Protein AF-A0A943DWS5-F1 (afdb_monomer_lite)

Structure (mmCIF, N/CA/C/O backbone):
data_AF-A0A943DWS5-F1
#
_entry.id   AF-A0A943DWS5-F1
#
loop_
_atom_site.group_PDB
_atom_site.id
_atom_site.type_symbol
_atom_site.label_atom_id
_atom_site.label_alt_id
_atom_site.label_comp_id
_atom_site.labe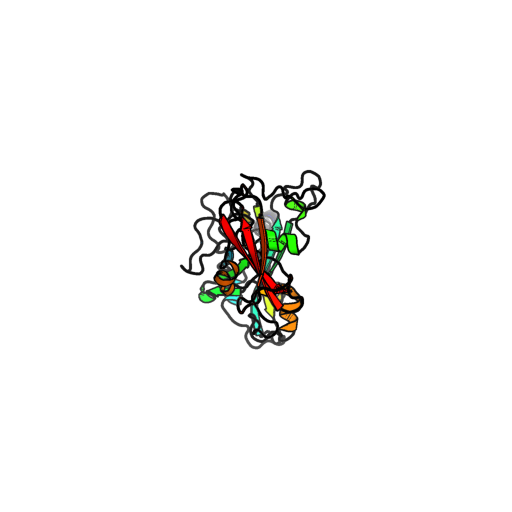l_asym_id
_atom_site.label_entity_id
_atom_site.label_seq_id
_atom_site.pdbx_PDB_ins_code
_atom_site.Cartn_x
_atom_site.Cartn_y
_atom_site.Cartn_z
_atom_site.occupancy
_atom_site.B_iso_or_equiv
_atom_site.auth_seq_id
_atom_site.auth_comp_id
_atom_site.auth_asym_id
_atom_site.auth_atom_id
_atom_site.pdbx_PDB_model_num
ATOM 1 N N . MET A 1 1 ? 24.509 49.276 -31.863 1.00 45.97 1 MET A N 1
ATOM 2 C CA . MET A 1 1 ? 23.364 48.345 -31.727 1.00 45.97 1 MET A CA 1
ATOM 3 C C . MET A 1 1 ? 23.841 46.919 -31.409 1.00 45.97 1 MET A C 1
ATOM 5 O O . MET A 1 1 ? 23.701 46.037 -32.240 1.00 45.97 1 MET A O 1
ATOM 9 N N . LYS A 1 2 ? 24.464 46.680 -30.241 1.00 41.94 2 LYS A N 1
ATOM 10 C CA . LYS A 1 2 ? 24.985 45.345 -29.845 1.00 41.94 2 LYS A CA 1
ATOM 11 C C . LYS A 1 2 ? 24.898 45.057 -28.331 1.00 41.94 2 LYS A C 1
ATOM 13 O O . LYS A 1 2 ? 25.646 44.237 -27.822 1.00 41.94 2 LYS A O 1
ATOM 18 N N . LYS A 1 3 ? 24.034 45.758 -27.585 1.00 42.94 3 LYS A N 1
ATOM 19 C CA . LYS A 1 3 ? 23.942 45.592 -26.116 1.00 42.94 3 LYS A CA 1
ATOM 20 C C . LYS A 1 3 ? 22.531 45.344 -25.570 1.00 42.94 3 LYS A C 1
ATOM 22 O O . LYS A 1 3 ? 22.405 45.038 -24.397 1.00 42.94 3 LYS A O 1
ATOM 27 N N . ILE A 1 4 ? 21.492 45.417 -26.407 1.00 50.41 4 ILE A N 1
ATOM 28 C CA . ILE A 1 4 ? 20.094 45.218 -25.973 1.00 50.41 4 ILE A CA 1
ATOM 29 C C . ILE A 1 4 ? 19.614 43.778 -26.254 1.00 50.41 4 ILE A C 1
ATOM 31 O O . ILE A 1 4 ? 18.741 43.271 -25.563 1.00 50.41 4 ILE A O 1
ATOM 35 N N . THR A 1 5 ? 20.245 43.059 -27.189 1.00 48.62 5 THR A N 1
ATOM 36 C CA . THR A 1 5 ? 19.834 41.695 -27.571 1.00 48.62 5 THR A CA 1
ATOM 37 C C . THR A 1 5 ? 20.252 40.609 -26.567 1.00 48.62 5 THR A C 1
ATOM 39 O O . THR A 1 5 ? 19.637 39.552 -26.536 1.00 48.62 5 THR A O 1
ATOM 42 N N . LEU A 1 6 ? 21.264 40.850 -25.721 1.00 40.53 6 LEU A N 1
ATOM 43 C CA . LEU A 1 6 ? 21.764 39.828 -24.784 1.00 40.53 6 LEU A CA 1
ATOM 44 C C . LEU A 1 6 ? 20.945 39.704 -23.489 1.00 40.53 6 LEU A C 1
ATOM 46 O O . LEU A 1 6 ? 20.975 38.653 -22.862 1.00 40.53 6 LEU A O 1
ATOM 50 N N . ILE A 1 7 ? 20.189 40.736 -23.101 1.00 45.56 7 ILE A N 1
ATOM 51 C CA . ILE A 1 7 ? 19.377 40.692 -21.872 1.00 45.56 7 ILE A CA 1
ATOM 52 C C . ILE A 1 7 ? 18.033 39.986 -22.129 1.00 45.56 7 ILE A C 1
ATOM 54 O O . ILE A 1 7 ? 17.517 39.308 -21.248 1.00 45.56 7 ILE A O 1
ATOM 58 N N . ALA A 1 8 ? 17.518 40.027 -23.363 1.00 42.09 8 ALA A N 1
ATOM 59 C CA . ALA A 1 8 ? 16.309 39.290 -23.740 1.00 42.09 8 ALA A CA 1
ATOM 60 C C . ALA A 1 8 ? 16.524 37.762 -23.818 1.00 42.09 8 ALA A C 1
ATOM 62 O O . ALA A 1 8 ? 15.598 37.004 -23.553 1.00 42.09 8 ALA A O 1
ATOM 63 N N . ALA A 1 9 ? 17.745 37.297 -24.111 1.00 42.06 9 ALA A N 1
ATOM 64 C CA . ALA A 1 9 ? 18.070 35.867 -24.146 1.00 42.06 9 ALA A CA 1
ATOM 65 C C . ALA A 1 9 ? 18.317 35.258 -22.750 1.00 42.06 9 ALA A C 1
ATOM 67 O O . ALA A 1 9 ? 18.176 34.053 -22.580 1.00 42.06 9 ALA A O 1
ATOM 68 N N . ALA A 1 10 ? 18.642 36.078 -21.742 1.00 42.09 10 ALA A N 1
ATOM 69 C CA . ALA A 1 10 ? 18.834 35.612 -20.366 1.00 42.09 10 ALA A CA 1
ATOM 70 C C . ALA A 1 10 ? 17.514 35.488 -19.582 1.00 42.09 10 ALA A C 1
ATOM 72 O O . ALA A 1 10 ? 17.435 34.692 -18.654 1.00 42.09 10 ALA A O 1
ATOM 73 N N . VAL A 1 11 ? 16.467 36.225 -19.977 1.00 40.53 11 VAL A N 1
ATOM 74 C CA . VAL A 1 11 ? 15.128 36.148 -19.354 1.00 40.53 11 VAL A CA 1
ATOM 75 C C . VAL A 1 11 ? 14.259 35.047 -19.982 1.00 40.53 11 VAL A C 1
ATOM 77 O O . VAL A 1 11 ? 13.356 34.536 -19.333 1.00 40.53 11 VAL A O 1
ATOM 80 N N . LEU A 1 12 ? 14.567 34.616 -21.211 1.00 39.09 12 LEU A N 1
ATOM 81 C CA . LEU A 1 12 ? 13.966 33.429 -21.841 1.00 39.09 12 LEU A CA 1
ATOM 82 C C . LEU A 1 12 ? 14.671 32.112 -21.466 1.00 39.09 12 LEU A C 1
ATOM 84 O O . LEU A 1 12 ? 14.163 31.044 -21.783 1.00 39.09 12 LEU A O 1
ATOM 88 N N . ALA A 1 13 ? 15.822 32.178 -20.790 1.00 40.06 13 ALA A N 1
ATOM 89 C CA . ALA A 1 13 ? 16.546 31.005 -20.294 1.00 40.06 13 ALA A CA 1
ATOM 90 C C . ALA A 1 13 ? 16.253 30.688 -18.813 1.00 40.06 13 ALA A C 1
ATOM 92 O O . ALA A 1 13 ? 16.669 29.644 -18.321 1.00 40.06 13 ALA A O 1
ATOM 93 N N . SER A 1 14 ? 15.536 31.564 -18.098 1.00 39.44 14 SER A N 1
ATOM 94 C CA . SER A 1 14 ? 15.148 31.367 -16.693 1.00 39.44 14 SER A CA 1
ATOM 95 C C . SER A 1 14 ? 13.684 30.952 -16.503 1.00 39.44 14 SER A C 1
ATOM 97 O O . SER A 1 14 ? 13.230 30.804 -15.372 1.00 39.44 14 SER A O 1
ATOM 99 N N . THR A 1 15 ? 12.950 30.708 -17.589 1.00 42.25 15 THR A N 1
ATOM 100 C CA . THR A 1 15 ? 11.541 30.295 -17.569 1.00 42.25 15 THR A CA 1
ATOM 101 C C . THR A 1 15 ? 11.302 29.007 -18.350 1.00 42.25 15 THR A C 1
ATOM 103 O O . THR A 1 15 ? 10.408 28.966 -19.172 1.00 42.25 15 THR A O 1
ATOM 106 N N . THR A 1 16 ? 12.069 27.946 -18.078 1.00 38.59 16 THR A N 1
ATOM 107 C CA . THR A 1 16 ? 11.615 26.538 -18.182 1.00 38.59 16 THR A CA 1
ATOM 108 C C . THR A 1 16 ? 12.675 25.607 -17.583 1.00 38.59 16 THR A C 1
ATOM 110 O O . THR A 1 16 ? 13.322 24.829 -18.274 1.00 38.59 16 THR A O 1
ATOM 113 N N . MET A 1 17 ? 12.858 25.675 -16.270 1.00 34.53 17 MET A N 1
ATOM 114 C CA . MET A 1 17 ? 12.940 24.444 -15.486 1.00 34.53 17 MET A CA 1
ATOM 115 C C . MET A 1 17 ? 11.855 24.546 -14.422 1.00 34.53 17 MET A C 1
ATOM 117 O O . MET A 1 17 ? 12.118 24.541 -13.227 1.00 34.53 17 MET A O 1
ATOM 121 N N . ALA A 1 18 ? 10.602 24.654 -14.876 1.00 34.06 18 ALA A N 1
ATOM 122 C CA . ALA A 1 18 ? 9.611 23.837 -14.205 1.00 34.06 18 ALA A CA 1
ATOM 123 C C . ALA A 1 18 ? 10.147 22.419 -14.406 1.00 34.06 18 ALA A C 1
ATOM 125 O O . ALA A 1 18 ? 10.108 21.903 -15.524 1.00 34.06 18 ALA A O 1
ATOM 126 N N . SER A 1 19 ? 10.777 21.844 -13.380 1.00 35.16 19 SER A N 1
ATOM 127 C CA . SER A 1 19 ? 10.769 20.395 -13.246 1.00 35.16 19 SER A CA 1
ATOM 128 C C . SER A 1 19 ? 9.337 20.008 -13.578 1.00 35.16 19 SER A C 1
ATOM 130 O O . SER A 1 19 ? 8.412 20.533 -12.955 1.00 35.16 19 SER A O 1
ATOM 132 N N . ALA A 1 20 ? 9.130 19.239 -14.647 1.00 37.38 20 ALA A N 1
ATOM 133 C CA . ALA A 1 20 ? 7.829 18.642 -14.854 1.00 37.38 20 ALA A CA 1
ATOM 134 C C . ALA A 1 20 ? 7.542 17.927 -13.533 1.00 37.38 20 ALA A C 1
ATOM 136 O O . ALA A 1 20 ? 8.251 16.976 -13.202 1.00 37.38 20 ALA A O 1
ATOM 137 N N . GLN A 1 21 ? 6.621 18.463 -12.720 1.00 50.31 21 GLN A N 1
ATOM 138 C CA . GLN A 1 21 ? 6.044 17.691 -11.632 1.00 50.31 21 GLN A CA 1
ATOM 139 C C . GLN A 1 21 ? 5.646 16.389 -12.306 1.00 50.31 21 GLN A C 1
ATOM 141 O O . GLN A 1 21 ? 4.970 16.433 -13.342 1.00 50.31 21 GLN A O 1
ATOM 146 N N . GLY A 1 22 ? 6.211 15.274 -11.836 1.00 60.88 22 GLY A N 1
ATOM 147 C CA . GLY A 1 22 ? 5.966 13.981 -12.459 1.00 60.88 22 GLY A CA 1
ATOM 148 C C . GLY A 1 22 ? 4.463 13.813 -12.664 1.00 60.88 22 GLY A C 1
ATOM 149 O O . GLY A 1 22 ? 3.664 14.313 -11.879 1.00 60.88 22 GLY A O 1
ATOM 150 N N . THR A 1 23 ? 4.050 13.201 -13.763 1.00 84.62 23 THR A N 1
ATOM 151 C CA . THR A 1 23 ? 2.638 12.830 -13.891 1.00 84.62 23 THR A CA 1
ATOM 152 C C . THR A 1 23 ? 2.456 11.444 -13.293 1.00 84.62 23 THR A C 1
ATOM 154 O O . THR A 1 23 ? 3.426 10.695 -13.206 1.00 84.62 23 THR A O 1
ATOM 157 N N . ILE A 1 24 ? 1.248 11.126 -12.838 1.00 91.88 24 ILE A N 1
ATOM 158 C CA . ILE A 1 24 ? 0.861 9.785 -12.399 1.00 91.88 24 ILE A CA 1
ATOM 159 C C . ILE A 1 24 ? -0.452 9.446 -13.107 1.00 91.88 24 ILE A C 1
ATOM 161 O O . ILE A 1 24 ? -1.301 10.327 -13.275 1.00 91.88 24 ILE A O 1
ATOM 165 N N . GLY A 1 25 ? -0.602 8.205 -13.563 1.00 95.00 25 GLY A N 1
ATOM 166 C CA . GLY A 1 25 ? -1.763 7.767 -14.341 1.00 95.00 25 GLY A CA 1
ATOM 167 C C . GLY A 1 25 ? -3.011 7.498 -13.495 1.00 95.00 25 GLY A C 1
ATOM 168 O O . GLY A 1 25 ? -4.104 7.360 -14.045 1.00 95.00 25 GLY A O 1
ATOM 169 N N . ASN A 1 26 ? -2.872 7.452 -12.162 1.00 96.75 26 ASN A N 1
ATOM 170 C CA . ASN A 1 26 ? -3.993 7.246 -11.248 1.00 96.75 26 ASN A CA 1
ATOM 171 C C . ASN A 1 26 ? -5.131 8.248 -11.529 1.00 96.75 26 ASN A C 1
ATOM 173 O O . ASN A 1 26 ? -4.878 9.429 -11.802 1.00 96.75 26 ASN A O 1
ATOM 177 N N . PRO A 1 27 ? -6.402 7.829 -11.422 1.00 97.06 27 PRO A N 1
ATOM 178 C CA . PRO A 1 27 ? -7.514 8.746 -11.568 1.00 97.06 27 PRO A CA 1
ATOM 179 C C . PRO A 1 27 ? -7.562 9.708 -10.381 1.00 97.06 27 PRO A C 1
ATOM 181 O O . PRO A 1 27 ? -7.306 9.342 -9.232 1.00 97.06 27 PRO A O 1
ATOM 184 N N . LYS A 1 28 ? -7.915 10.957 -10.676 1.00 96.00 28 LYS A N 1
ATOM 185 C CA . LYS A 1 28 ? -8.155 11.973 -9.651 1.00 96.00 28 LYS A CA 1
ATOM 186 C C . LYS A 1 28 ? -9.418 11.635 -8.870 1.00 96.00 28 LYS A C 1
ATOM 188 O O . LYS A 1 28 ? -10.397 11.179 -9.461 1.00 96.00 28 LYS A O 1
ATOM 193 N N . ASP A 1 29 ? -9.404 11.918 -7.577 1.00 94.88 29 ASP A N 1
ATOM 194 C CA . ASP A 1 29 ? -10.596 11.828 -6.747 1.00 94.88 29 ASP A CA 1
ATOM 195 C C . ASP A 1 29 ? -11.561 12.970 -7.130 1.00 94.88 29 ASP A C 1
ATOM 197 O O . ASP A 1 29 ? -11.198 14.146 -7.021 1.00 94.88 29 ASP A O 1
ATOM 201 N N . PRO A 1 30 ? -12.785 12.673 -7.604 1.00 90.69 30 PRO A N 1
ATOM 202 C CA . PRO A 1 30 ? -13.753 13.709 -7.959 1.00 90.69 30 PRO A CA 1
ATOM 203 C C . PRO A 1 30 ? -14.249 14.516 -6.749 1.00 90.69 30 PRO A C 1
ATOM 205 O O . PRO A 1 30 ? -14.817 15.592 -6.936 1.00 90.69 30 PRO A O 1
ATOM 208 N N . ASN A 1 31 ? -14.051 14.011 -5.529 1.00 89.88 31 ASN A N 1
ATOM 209 C CA . ASN A 1 31 ? -14.514 14.622 -4.287 1.00 89.88 31 ASN A CA 1
ATOM 210 C C . ASN A 1 31 ? -13.400 15.344 -3.513 1.00 89.88 31 ASN A C 1
ATOM 212 O O . ASN A 1 31 ? -13.701 16.011 -2.523 1.00 89.88 31 ASN A O 1
ATOM 216 N N . ALA A 1 32 ? -12.139 15.243 -3.950 1.00 89.44 32 ALA A N 1
ATOM 217 C CA . ALA A 1 32 ? -10.998 15.842 -3.265 1.00 89.44 32 ALA A CA 1
ATOM 218 C C . ALA A 1 32 ? -9.996 16.454 -4.261 1.00 89.44 32 ALA A C 1
ATOM 220 O O . ALA A 1 32 ? -9.295 15.766 -5.006 1.00 89.44 32 ALA A O 1
ATOM 221 N N . GLU A 1 33 ? -9.928 17.789 -4.284 1.00 90.69 33 GLU A N 1
ATOM 222 C CA . GLU A 1 33 ? -9.071 18.527 -5.214 1.00 90.69 33 GLU A CA 1
ATOM 223 C C . GLU A 1 33 ? -7.590 18.170 -5.021 1.00 90.69 33 GLU A C 1
ATOM 225 O O . GLU A 1 33 ? -7.050 18.229 -3.919 1.00 90.69 33 GLU A O 1
ATOM 230 N N . GLY A 1 34 ? -6.920 17.810 -6.120 1.00 90.31 34 GLY A N 1
ATOM 231 C CA . GLY A 1 34 ? -5.498 17.457 -6.103 1.00 90.31 34 GLY A CA 1
ATOM 232 C C . GLY A 1 34 ? -5.186 16.097 -5.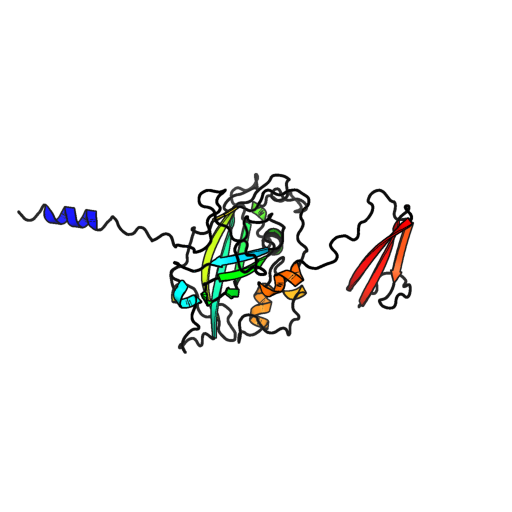471 1.00 90.31 34 GLY A C 1
ATOM 233 O O . GLY A 1 34 ? -4.009 15.775 -5.318 1.00 90.31 34 GLY A O 1
ATOM 234 N N . LYS A 1 35 ? -6.208 15.304 -5.129 1.00 95.56 35 LYS A N 1
ATOM 235 C CA . LYS A 1 35 ? -6.068 13.954 -4.581 1.00 95.56 35 LYS A CA 1
ATOM 236 C C . LYS A 1 35 ? -6.404 12.894 -5.630 1.00 95.56 35 LYS A C 1
ATOM 238 O O . LYS A 1 35 ? -7.030 13.182 -6.653 1.00 95.56 35 LYS A O 1
ATOM 243 N N . TYR A 1 36 ? -5.964 11.669 -5.380 1.00 97.44 36 TYR A N 1
ATOM 244 C CA . TYR A 1 36 ? -6.092 10.535 -6.290 1.00 97.44 36 TYR A CA 1
ATOM 245 C C . TYR A 1 36 ? -6.802 9.355 -5.632 1.00 97.44 36 TYR A C 1
ATOM 247 O O . TYR A 1 36 ? -6.756 9.172 -4.413 1.00 97.44 36 TYR A O 1
ATOM 255 N N . ILE A 1 37 ? -7.409 8.513 -6.465 1.00 98.38 37 ILE A N 1
ATOM 256 C CA . ILE A 1 37 ? -7.815 7.174 -6.055 1.00 98.38 37 ILE A CA 1
ATOM 257 C C . ILE A 1 37 ? -6.607 6.246 -6.181 1.00 98.38 37 ILE A C 1
ATOM 259 O O . ILE A 1 37 ? -5.961 6.164 -7.230 1.00 98.38 37 ILE A O 1
ATOM 263 N N . VAL A 1 38 ? -6.317 5.538 -5.095 1.00 97.81 38 VAL A N 1
ATOM 264 C CA . VAL A 1 38 ? -5.238 4.546 -5.007 1.00 97.81 38 VAL A CA 1
ATOM 265 C C . VAL A 1 38 ? -5.770 3.130 -4.803 1.00 97.81 38 VAL A C 1
ATOM 267 O O . VAL A 1 38 ? -5.018 2.170 -4.932 1.00 97.81 38 VAL A O 1
ATOM 270 N N . ALA A 1 39 ? -7.064 2.980 -4.517 1.00 98.19 39 ALA A N 1
ATOM 271 C CA . ALA A 1 39 ? -7.702 1.681 -4.379 1.00 98.19 39 ALA A CA 1
ATOM 272 C C . ALA A 1 39 ? -8.077 1.076 -5.740 1.00 98.19 39 ALA A C 1
ATOM 274 O O . ALA A 1 39 ? -8.760 1.705 -6.555 1.00 98.19 39 ALA A O 1
ATOM 275 N N . TYR A 1 40 ? -7.658 -0.169 -5.962 1.00 98.38 40 TYR A N 1
ATOM 276 C CA . TYR A 1 40 ? -7.907 -0.917 -7.188 1.00 98.38 40 TYR A CA 1
ATOM 277 C C . TYR A 1 40 ? -8.788 -2.140 -6.940 1.00 98.38 40 TYR A C 1
ATOM 279 O O . TYR A 1 40 ? -8.531 -2.964 -6.063 1.00 98.38 40 TYR A O 1
ATOM 287 N N . ASP A 1 41 ? -9.813 -2.298 -7.764 1.00 96.50 41 ASP A N 1
ATOM 288 C CA . ASP A 1 41 ? -10.649 -3.485 -7.806 1.00 96.50 41 ASP A CA 1
ATOM 289 C C . ASP A 1 41 ? -10.034 -4.491 -8.781 1.00 96.50 41 ASP A C 1
ATOM 291 O O . ASP A 1 41 ? -10.299 -4.483 -9.989 1.00 96.50 41 ASP A O 1
ATOM 295 N N . ILE A 1 42 ? -9.199 -5.381 -8.240 1.00 93.75 42 ILE A N 1
ATOM 296 C CA . ILE A 1 42 ? -8.538 -6.433 -9.021 1.00 93.75 42 ILE A CA 1
ATOM 297 C C . ILE A 1 42 ? -9.530 -7.417 -9.657 1.00 93.75 42 ILE A C 1
ATOM 299 O O . ILE A 1 42 ? -9.209 -8.019 -10.678 1.00 93.75 42 ILE A O 1
ATOM 303 N N . LYS A 1 43 ? -10.744 -7.573 -9.103 1.00 91.38 43 LYS A N 1
ATOM 304 C CA . LYS A 1 43 ? -11.750 -8.515 -9.622 1.00 91.38 43 LYS A CA 1
ATOM 305 C C . LYS A 1 43 ? -12.417 -7.976 -10.878 1.00 91.38 43 LYS A C 1
ATOM 307 O O . LYS A 1 43 ? -12.683 -8.733 -11.807 1.00 91.38 43 LYS A O 1
ATOM 312 N N . ASN A 1 44 ? -12.673 -6.670 -10.907 1.00 93.88 44 ASN A N 1
ATOM 313 C CA . ASN A 1 44 ? -13.308 -5.995 -12.039 1.00 93.88 44 ASN A CA 1
ATOM 314 C C . ASN A 1 44 ? -12.318 -5.233 -12.937 1.00 93.88 44 ASN A C 1
ATOM 316 O O . ASN A 1 44 ? -12.741 -4.611 -13.910 1.00 93.88 44 ASN A O 1
ATOM 320 N N . ASN A 1 45 ? -11.018 -5.300 -12.636 1.00 94.44 45 ASN A N 1
ATOM 321 C CA . ASN A 1 45 ? -9.933 -4.656 -13.378 1.00 94.44 45 ASN A CA 1
ATOM 322 C C . ASN A 1 45 ? -10.163 -3.148 -13.597 1.00 94.44 45 ASN A C 1
ATOM 324 O O . ASN A 1 45 ? -10.079 -2.650 -14.726 1.00 94.44 45 ASN A O 1
ATOM 328 N N . LYS A 1 46 ? -10.506 -2.439 -12.518 1.00 96.31 46 LYS A N 1
ATOM 329 C CA . LYS A 1 46 ? -10.783 -0.998 -12.525 1.00 96.31 46 LYS A CA 1
ATOM 330 C C . LYS A 1 46 ? -10.373 -0.345 -11.208 1.00 96.31 46 LYS A C 1
ATOM 332 O O . LYS A 1 46 ? -10.293 -1.008 -10.182 1.00 96.31 46 LYS A O 1
ATOM 337 N N . TRP A 1 47 ? -10.195 0.969 -11.225 1.00 97.88 47 TRP A N 1
ATOM 338 C CA . TRP A 1 47 ? -10.101 1.761 -10.001 1.00 97.88 47 TRP A CA 1
ATOM 339 C C . TRP A 1 47 ? -11.427 1.744 -9.236 1.00 97.88 47 TRP A C 1
ATOM 341 O O . TRP A 1 47 ? -12.501 1.673 -9.845 1.00 97.88 47 TRP A O 1
ATOM 351 N N . CYS A 1 48 ? -11.349 1.798 -7.910 1.00 97.38 48 CYS A N 1
ATOM 352 C CA . CYS A 1 48 ? -12.517 1.977 -7.056 1.00 97.38 48 CYS A CA 1
ATOM 353 C C . CYS A 1 48 ? -13.118 3.381 -7.234 1.00 97.38 48 CYS A C 1
ATOM 355 O O . CYS A 1 48 ? -12.464 4.298 -7.724 1.00 97.38 48 CYS A O 1
ATOM 357 N N . ASP A 1 49 ? -14.364 3.565 -6.797 1.00 95.31 49 ASP A N 1
ATOM 358 C CA . ASP A 1 49 ? -15.016 4.881 -6.850 1.00 95.31 49 ASP A CA 1
ATOM 359 C C . ASP A 1 49 ? -14.532 5.819 -5.721 1.00 95.31 49 ASP A C 1
ATOM 361 O O . ASP A 1 49 ? -14.697 7.034 -5.812 1.00 95.31 49 ASP A O 1
ATOM 365 N N . ALA A 1 50 ? -13.944 5.254 -4.658 1.00 95.75 50 ALA A N 1
ATOM 366 C CA . ALA A 1 50 ? -13.380 5.958 -3.508 1.00 95.75 50 ALA A CA 1
ATOM 367 C C . ALA A 1 50 ? -12.278 5.117 -2.836 1.00 95.75 50 ALA A C 1
ATOM 369 O O . ALA A 1 5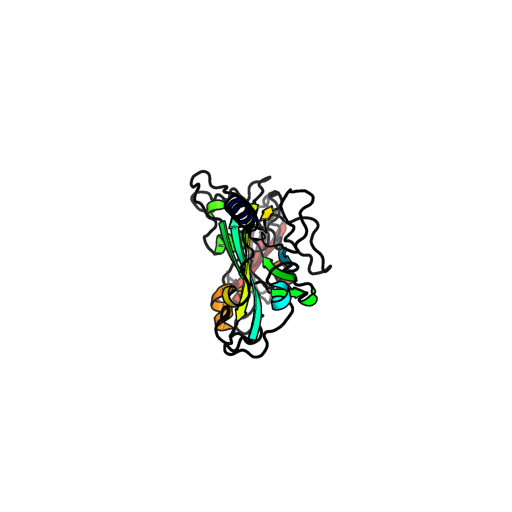0 ? -12.256 3.888 -2.971 1.00 95.75 50 ALA A O 1
ATOM 370 N N . ASN A 1 51 ? -11.392 5.774 -2.082 1.00 97.25 51 ASN A N 1
ATOM 371 C CA . ASN A 1 51 ? -10.446 5.094 -1.192 1.00 97.25 51 ASN A CA 1
ATOM 372 C C . ASN A 1 51 ? -11.168 4.578 0.069 1.00 97.25 51 ASN A C 1
ATOM 374 O O . ASN A 1 51 ? -12.163 5.178 0.481 1.00 97.25 51 ASN A O 1
ATOM 378 N N . PRO A 1 52 ? -10.703 3.476 0.679 1.00 95.94 52 PRO A N 1
ATOM 379 C CA . PRO A 1 52 ? -11.343 2.888 1.853 1.00 95.94 52 PRO A CA 1
ATOM 380 C C . PRO A 1 52 ? -10.931 3.603 3.151 1.00 95.94 52 PRO A C 1
ATOM 382 O O . PRO A 1 52 ? -10.183 4.582 3.120 1.00 95.94 52 PRO A O 1
ATOM 385 N N . GLU A 1 53 ? -11.429 3.134 4.294 1.00 96.19 53 GLU A N 1
ATOM 386 C CA . GLU A 1 53 ? -10.983 3.581 5.619 1.00 96.19 53 GLU A CA 1
ATOM 387 C C . GLU A 1 53 ? -9.548 3.098 5.912 1.00 96.19 53 GLU A C 1
ATOM 389 O O . GLU A 1 53 ? -9.051 2.149 5.305 1.00 96.19 53 GLU A O 1
ATOM 394 N N . ILE A 1 54 ? -8.854 3.784 6.826 1.00 95.50 54 ILE A N 1
ATOM 395 C CA . ILE A 1 54 ? -7.413 3.601 7.090 1.00 95.50 54 ILE A CA 1
ATOM 396 C C . ILE A 1 54 ? -7.021 2.169 7.491 1.00 95.50 54 ILE A C 1
ATOM 398 O O . ILE A 1 54 ? -5.899 1.732 7.222 1.00 95.50 54 ILE A O 1
ATOM 402 N N . ASP A 1 55 ? -7.939 1.452 8.128 1.00 93.50 55 ASP A N 1
ATOM 403 C CA . ASP A 1 55 ? -7.750 0.112 8.666 1.00 93.50 55 ASP A CA 1
ATOM 404 C C . ASP A 1 55 ? -8.507 -0.959 7.871 1.00 93.50 55 ASP A C 1
ATOM 406 O O . ASP A 1 55 ? -8.587 -2.106 8.308 1.00 93.50 55 ASP A O 1
ATOM 410 N N . GLU A 1 56 ? -9.044 -0.625 6.697 1.00 94.69 56 GLU A N 1
ATOM 411 C CA . GLU A 1 56 ? -9.556 -1.609 5.752 1.00 94.69 56 GLU A CA 1
ATOM 412 C C . GLU A 1 56 ? -8.411 -2.185 4.913 1.00 94.69 56 GLU A C 1
ATOM 414 O O . GLU A 1 56 ? -7.483 -1.490 4.494 1.00 94.69 56 GLU A O 1
ATOM 419 N N . THR A 1 57 ? -8.499 -3.480 4.618 1.00 95.44 57 THR A N 1
ATOM 420 C CA . THR A 1 57 ? -7.601 -4.128 3.660 1.00 95.44 57 THR A CA 1
ATOM 421 C C . THR A 1 57 ? -8.085 -3.860 2.238 1.00 95.44 57 THR A C 1
ATOM 423 O O . THR A 1 57 ? -9.241 -4.133 1.911 1.00 95.44 57 THR A O 1
ATOM 426 N N . PHE A 1 58 ? -7.199 -3.380 1.370 1.00 97.06 58 PHE A N 1
ATOM 427 C CA . PHE A 1 58 ? -7.491 -3.102 -0.038 1.00 97.06 58 PHE A CA 1
ATOM 428 C C . PHE A 1 58 ? -6.267 -3.346 -0.921 1.00 97.06 58 PHE A C 1
ATOM 430 O O . PHE A 1 58 ? -5.168 -3.572 -0.424 1.00 97.06 58 PHE A O 1
ATOM 437 N N . VAL A 1 59 ? -6.443 -3.297 -2.243 1.00 98.19 59 VAL A N 1
ATOM 438 C CA . VAL A 1 59 ? -5.306 -3.282 -3.169 1.00 98.19 59 VAL A CA 1
ATOM 439 C C . VAL A 1 59 ? -4.930 -1.837 -3.454 1.00 98.19 59 VAL A C 1
ATOM 441 O O . VAL A 1 59 ? -5.662 -1.129 -4.146 1.00 98.19 59 VAL A O 1
ATOM 444 N N . PHE A 1 60 ? -3.795 -1.405 -2.915 1.00 98.12 60 PHE A N 1
ATOM 445 C CA . PHE A 1 60 ? -3.162 -0.147 -3.288 1.00 98.12 60 PHE A CA 1
ATOM 446 C C . PHE A 1 60 ? -2.489 -0.322 -4.645 1.00 98.12 60 PHE A C 1
ATOM 448 O O . PHE A 1 60 ? -1.751 -1.289 -4.843 1.00 98.12 60 PHE A O 1
ATOM 455 N N . ALA A 1 61 ? -2.725 0.598 -5.574 1.00 97.75 61 ALA A N 1
ATOM 456 C CA . ALA A 1 61 ? -2.145 0.537 -6.904 1.00 97.75 61 ALA A CA 1
ATOM 457 C C . ALA A 1 61 ? -1.701 1.902 -7.424 1.00 97.75 61 ALA A C 1
ATOM 459 O O . ALA A 1 61 ? -2.235 2.956 -7.070 1.00 97.75 61 ALA A O 1
ATOM 460 N N . ILE A 1 62 ? -0.745 1.839 -8.342 1.00 96.81 62 ILE A N 1
ATOM 461 C CA . ILE A 1 62 ? -0.157 2.966 -9.042 1.00 96.81 62 ILE A CA 1
ATOM 462 C C . ILE A 1 62 ? -0.165 2.664 -10.535 1.00 96.81 62 ILE A C 1
ATOM 464 O O . ILE A 1 62 ? 0.282 1.595 -10.960 1.00 96.81 62 ILE A O 1
ATOM 468 N N . ASP A 1 63 ? -0.659 3.615 -11.321 1.00 96.19 63 ASP A N 1
ATOM 469 C CA . ASP A 1 63 ? -0.503 3.624 -12.772 1.00 96.19 63 ASP A CA 1
ATOM 470 C C . ASP A 1 63 ? 0.695 4.503 -13.143 1.00 96.19 63 ASP A C 1
ATOM 472 O O . ASP A 1 63 ? 0.684 5.727 -12.987 1.00 96.19 63 ASP A O 1
ATOM 476 N N . PHE A 1 64 ? 1.748 3.852 -13.634 1.00 94.19 64 PHE A N 1
ATOM 477 C CA . PHE A 1 64 ? 2.985 4.508 -14.047 1.00 94.19 64 PHE A CA 1
ATOM 478 C C . PHE A 1 64 ? 2.895 5.173 -15.433 1.00 94.19 64 PHE A C 1
ATOM 480 O O . PHE A 1 64 ? 3.893 5.721 -15.907 1.00 94.19 64 PHE A O 1
ATOM 487 N N . THR A 1 65 ? 1.741 5.156 -16.100 1.00 93.25 65 THR A N 1
ATOM 488 C CA . THR A 1 65 ? 1.519 5.838 -17.383 1.00 93.25 65 THR A CA 1
ATOM 489 C C . THR A 1 65 ? 1.777 7.342 -17.263 1.00 93.25 65 THR A C 1
ATOM 491 O O . THR A 1 65 ? 1.368 7.993 -16.302 1.00 93.25 65 THR A O 1
ATOM 494 N N . GLY A 1 66 ? 2.494 7.905 -18.236 1.00 89.75 66 GLY A N 1
ATOM 495 C CA . GLY A 1 66 ? 2.924 9.304 -18.263 1.00 89.75 66 GLY A CA 1
ATOM 496 C C . GLY A 1 66 ? 4.117 9.627 -17.354 1.00 89.75 66 GLY A C 1
ATOM 497 O O . GLY A 1 66 ? 4.668 10.732 -17.431 1.00 89.75 66 GLY A O 1
ATOM 498 N N . THR A 1 67 ? 4.550 8.695 -16.501 1.00 90.75 67 THR A N 1
ATOM 499 C CA . THR A 1 67 ? 5.764 8.864 -15.691 1.00 90.75 67 THR A CA 1
ATOM 500 C C . THR A 1 67 ? 7.018 8.661 -16.547 1.00 90.75 67 THR A C 1
ATOM 502 O O . THR A 1 67 ? 6.982 8.037 -17.607 1.00 90.75 67 THR A O 1
ATOM 505 N N . GLY A 1 68 ? 8.179 9.088 -16.039 1.00 89.31 68 GLY A N 1
ATOM 506 C CA . GLY A 1 68 ? 9.471 8.729 -16.639 1.00 89.31 68 GLY A CA 1
ATOM 507 C C . GLY A 1 68 ? 9.797 7.227 -16.591 1.00 89.31 68 GLY A C 1
ATOM 508 O O . GLY A 1 68 ? 10.789 6.811 -17.181 1.00 89.31 68 GLY A O 1
ATOM 509 N N . PHE A 1 69 ? 8.985 6.419 -15.901 1.00 90.31 69 PHE A N 1
ATOM 510 C CA . PHE A 1 69 ? 9.171 4.978 -15.751 1.00 90.31 69 PHE A CA 1
ATOM 511 C C . PHE A 1 69 ? 8.315 4.141 -16.711 1.00 90.31 69 PHE A C 1
ATOM 513 O O . PHE A 1 69 ? 8.562 2.943 -16.815 1.00 90.31 69 PHE A O 1
ATOM 520 N N . GLU A 1 70 ? 7.337 4.730 -17.411 1.00 91.81 70 GLU A N 1
ATOM 521 C CA . GLU A 1 70 ? 6.316 4.003 -18.187 1.00 91.81 70 GLU A CA 1
ATOM 522 C C . GLU A 1 70 ? 6.899 2.919 -19.111 1.00 91.81 70 GLU A C 1
ATOM 524 O O . GLU A 1 70 ? 6.444 1.774 -19.080 1.00 91.81 70 GLU A O 1
ATOM 529 N N . ASP A 1 71 ? 7.914 3.251 -19.907 1.00 89.56 71 ASP A N 1
ATOM 530 C CA . ASP A 1 71 ? 8.504 2.303 -20.859 1.00 89.56 71 ASP A CA 1
ATOM 531 C C . ASP A 1 71 ? 9.307 1.201 -20.150 1.00 89.56 71 ASP A C 1
ATOM 533 O O . ASP A 1 71 ? 9.259 0.023 -20.522 1.00 89.56 71 ASP A O 1
ATOM 537 N N . ALA A 1 72 ? 10.036 1.576 -19.095 1.00 87.44 72 ALA A N 1
ATOM 538 C CA . ALA A 1 72 ? 10.876 0.663 -18.326 1.00 87.44 72 ALA A CA 1
ATOM 539 C C . ALA A 1 72 ? 10.056 -0.322 -17.482 1.00 87.44 72 ALA A C 1
ATOM 541 O O . ALA A 1 72 ? 10.539 -1.409 -17.175 1.00 87.44 72 ALA A O 1
ATOM 542 N N . MET A 1 73 ? 8.832 0.052 -17.110 1.00 88.44 73 MET A N 1
ATOM 543 C CA . MET A 1 73 ? 7.907 -0.794 -16.360 1.00 88.44 73 MET A CA 1
ATOM 544 C C . MET A 1 73 ? 7.211 -1.803 -17.289 1.00 88.44 73 MET A C 1
ATOM 546 O O . MET A 1 73 ? 7.159 -2.996 -16.976 1.00 88.44 73 MET A O 1
ATOM 550 N N . LYS A 1 74 ? 6.810 -1.392 -18.499 1.00 88.75 74 LYS A N 1
ATOM 551 C CA . LYS A 1 74 ? 6.230 -2.287 -19.524 1.00 88.75 74 LYS A CA 1
ATOM 552 C C . LYS A 1 74 ? 7.169 -3.395 -20.002 1.00 88.75 74 LYS A C 1
ATOM 554 O O . LYS A 1 74 ? 6.709 -4.457 -20.414 1.00 88.75 74 LYS A O 1
ATOM 559 N N . THR A 1 75 ? 8.479 -3.171 -19.948 1.00 82.19 75 THR A N 1
ATOM 560 C CA . THR A 1 75 ? 9.481 -4.063 -20.548 1.00 82.19 75 THR A CA 1
ATOM 561 C C . THR A 1 75 ? 10.392 -4.705 -19.506 1.00 82.19 75 THR A C 1
ATOM 563 O O . THR A 1 75 ? 10.761 -4.097 -18.504 1.00 82.19 75 THR A O 1
ATOM 566 N N . LEU A 1 76 ? 10.776 -5.963 -19.731 1.00 79.69 76 LEU A N 1
ATOM 567 C CA . LEU A 1 76 ? 11.839 -6.580 -18.937 1.00 79.69 76 LEU A CA 1
ATOM 568 C C . LEU A 1 76 ? 13.204 -6.033 -19.391 1.00 79.69 76 LEU A C 1
ATOM 570 O O . LEU A 1 76 ? 13.358 -5.701 -20.568 1.00 79.69 76 LEU A O 1
ATOM 574 N N . PRO A 1 77 ? 14.197 -5.922 -18.489 1.00 80.50 77 PRO A N 1
ATOM 575 C CA . PRO A 1 77 ? 15.530 -5.494 -18.883 1.00 80.50 77 PRO A CA 1
ATOM 576 C C . PRO A 1 77 ? 16.106 -6.425 -19.954 1.00 80.50 77 PRO A C 1
ATOM 578 O O . PRO A 1 77 ? 16.156 -7.641 -19.773 1.00 80.50 77 PRO A O 1
ATOM 581 N N . GLU A 1 78 ? 16.607 -5.844 -21.043 1.00 76.25 78 GLU A N 1
ATOM 582 C CA . GLU A 1 78 ? 17.522 -6.546 -21.945 1.00 76.25 78 GLU A CA 1
ATOM 583 C C . GLU A 1 78 ? 18.761 -7.016 -21.164 1.00 76.25 78 GLU A C 1
ATOM 585 O O . GLU A 1 78 ? 19.125 -6.368 -20.170 1.00 76.25 78 GLU A O 1
ATOM 590 N N . PRO A 1 79 ? 19.450 -8.090 -21.602 1.00 72.31 79 PRO A N 1
ATOM 591 C CA . PRO A 1 79 ? 20.668 -8.560 -20.957 1.00 72.31 79 PRO A CA 1
ATOM 592 C C . PRO A 1 79 ? 21.633 -7.403 -20.684 1.00 72.31 79 PRO A C 1
ATOM 594 O O . PRO A 1 79 ? 22.197 -6.794 -21.596 1.00 72.31 79 PRO A O 1
ATOM 597 N N . ASN A 1 80 ? 21.809 -7.083 -19.405 1.00 72.19 80 ASN A N 1
ATOM 598 C CA . ASN A 1 80 ? 22.622 -5.963 -18.960 1.00 72.19 80 ASN A CA 1
ATOM 599 C C . ASN A 1 80 ? 23.768 -6.453 -18.072 1.00 72.19 80 ASN A C 1
ATOM 601 O O . ASN A 1 80 ? 23.745 -7.553 -17.526 1.00 72.19 80 ASN A O 1
ATOM 605 N N . ARG A 1 81 ? 24.804 -5.622 -17.915 1.00 72.12 81 ARG A N 1
ATOM 606 C CA . ARG A 1 81 ? 26.012 -5.995 -17.155 1.00 72.12 81 ARG A CA 1
ATOM 607 C C . ARG A 1 81 ? 25.760 -6.230 -15.661 1.00 72.12 81 ARG A C 1
ATOM 609 O O . ARG A 1 81 ? 26.631 -6.786 -15.002 1.00 72.12 81 ARG A O 1
ATOM 616 N N . LYS A 1 82 ? 24.621 -5.774 -15.132 1.00 80.81 82 LYS A N 1
ATOM 617 C CA . LYS A 1 82 ? 24.226 -5.940 -13.729 1.00 80.81 82 LYS A CA 1
ATOM 618 C C . LYS A 1 82 ? 23.445 -7.243 -13.494 1.00 80.81 82 LYS A C 1
ATOM 620 O O . LYS A 1 82 ? 23.147 -7.541 -12.347 1.00 80.81 82 LYS A O 1
ATOM 625 N N . ASN A 1 83 ? 23.150 -8.023 -14.542 1.00 88.44 83 ASN A N 1
ATOM 626 C CA . ASN A 1 83 ? 22.325 -9.234 -14.478 1.00 88.44 83 ASN A CA 1
ATOM 627 C C . ASN A 1 83 ? 20.949 -8.984 -13.830 1.00 88.44 83 ASN A C 1
ATOM 629 O O . ASN A 1 83 ? 20.490 -9.785 -13.017 1.00 88.44 83 ASN A O 1
ATOM 633 N N . ILE A 1 84 ? 20.306 -7.860 -14.165 1.00 92.38 84 ILE A N 1
ATOM 634 C CA . ILE A 1 84 ? 18.959 -7.558 -13.659 1.00 92.38 84 ILE A CA 1
ATOM 635 C C . ILE A 1 84 ? 17.959 -8.552 -14.253 1.00 92.38 84 ILE A C 1
ATOM 637 O O . ILE A 1 84 ? 17.900 -8.723 -15.469 1.00 92.38 84 ILE A O 1
ATOM 641 N N . LEU A 1 85 ? 17.181 -9.192 -13.383 1.00 91.50 85 LEU A N 1
ATOM 642 C CA . LEU A 1 85 ? 16.237 -10.258 -13.727 1.00 91.50 85 LEU A CA 1
ATOM 643 C C . LEU A 1 85 ? 14.840 -9.727 -14.064 1.00 91.50 85 LEU A C 1
ATOM 645 O O . LEU A 1 85 ? 14.100 -10.348 -14.823 1.00 91.50 85 LEU A O 1
ATOM 649 N N . GLY A 1 86 ? 14.481 -8.566 -13.521 1.00 91.56 86 GLY A N 1
ATOM 650 C CA . GLY A 1 86 ? 13.195 -7.928 -13.763 1.00 91.56 86 GLY A CA 1
ATOM 651 C C . GLY A 1 86 ? 13.125 -6.518 -13.190 1.00 91.56 86 GLY A C 1
ATOM 652 O O . GLY A 1 86 ? 14.070 -6.049 -12.555 1.00 91.56 86 GLY A O 1
ATOM 653 N N . ARG A 1 87 ? 11.999 -5.841 -13.451 1.00 91.81 87 ARG A N 1
ATOM 654 C CA . ARG A 1 87 ? 11.668 -4.508 -12.928 1.00 91.81 87 ARG A CA 1
ATOM 655 C C . ARG A 1 87 ? 10.247 -4.439 -12.391 1.00 91.81 87 ARG A C 1
ATOM 657 O O . ARG A 1 87 ? 9.334 -5.072 -12.944 1.00 91.81 87 ARG A O 1
ATOM 664 N N . SER A 1 88 ? 10.092 -3.656 -11.328 1.00 93.25 88 SER A N 1
ATOM 665 C CA . SER A 1 88 ? 8.813 -3.352 -10.692 1.00 93.25 88 SER A CA 1
ATOM 666 C C . SER A 1 88 ? 8.854 -1.999 -9.971 1.00 93.25 88 SER A C 1
ATOM 668 O O . SER A 1 88 ? 9.857 -1.285 -10.016 1.00 93.25 88 SER A O 1
ATOM 670 N N . GLY A 1 89 ? 7.743 -1.634 -9.333 1.00 93.44 89 GLY A N 1
ATOM 671 C CA . GLY A 1 89 ? 7.591 -0.379 -8.602 1.00 93.44 89 GLY A CA 1
ATOM 672 C C . GLY A 1 89 ? 7.942 -0.515 -7.123 1.00 93.44 89 GLY A C 1
ATOM 673 O O . GLY A 1 89 ? 7.751 -1.569 -6.525 1.00 93.44 89 GLY A O 1
ATOM 674 N N . ALA A 1 90 ? 8.421 0.558 -6.518 1.00 92.44 90 ALA A N 1
ATOM 675 C CA . ALA A 1 90 ? 8.535 0.725 -5.077 1.00 92.44 90 ALA A CA 1
ATOM 676 C C . ALA A 1 90 ? 7.935 2.076 -4.682 1.00 92.44 90 ALA A C 1
ATOM 678 O O . ALA A 1 90 ? 7.807 2.970 -5.522 1.00 92.44 90 ALA A O 1
ATOM 679 N N . PHE A 1 91 ? 7.575 2.205 -3.414 1.00 91.31 91 PHE A N 1
ATOM 680 C CA . PHE A 1 91 ? 6.956 3.403 -2.861 1.00 91.31 91 PHE A CA 1
ATOM 681 C C . PHE A 1 91 ? 7.620 3.783 -1.540 1.00 91.31 91 PHE A C 1
ATOM 683 O O . PHE A 1 91 ? 8.107 2.895 -0.836 1.00 91.31 91 PHE A O 1
ATOM 690 N N . ASP A 1 92 ? 7.549 5.069 -1.208 1.00 92.56 92 ASP A N 1
ATOM 691 C CA . ASP A 1 92 ? 7.798 5.631 0.118 1.00 92.56 92 ASP A CA 1
ATOM 692 C C . ASP A 1 92 ? 6.582 6.499 0.482 1.00 92.56 92 ASP A C 1
ATOM 694 O O . ASP A 1 92 ? 6.534 7.690 0.162 1.00 92.56 92 ASP A O 1
ATOM 698 N N . ILE A 1 93 ? 5.607 5.905 1.170 1.00 94.81 93 ILE A N 1
ATOM 699 C CA . ILE A 1 93 ? 4.398 6.577 1.645 1.00 94.81 93 ILE A CA 1
ATOM 700 C C . ILE A 1 93 ? 4.722 7.328 2.936 1.00 94.81 93 ILE A C 1
ATOM 702 O O . ILE A 1 93 ? 5.321 6.776 3.863 1.00 94.81 93 ILE A O 1
ATOM 706 N N . TYR A 1 94 ? 4.270 8.573 3.029 1.00 94.81 94 TYR A N 1
ATOM 707 C CA . TYR A 1 94 ? 4.400 9.420 4.210 1.00 94.81 94 TYR A CA 1
ATOM 708 C C . TYR A 1 94 ? 3.130 10.224 4.459 1.00 94.81 94 TYR A C 1
ATOM 710 O O . TYR A 1 94 ? 2.298 10.445 3.578 1.00 94.81 94 TYR A O 1
ATOM 718 N N . GLN A 1 95 ? 2.977 10.664 5.699 1.00 95.75 95 GLN A N 1
ATOM 719 C CA . GLN A 1 95 ? 1.854 11.476 6.113 1.00 95.75 95 GLN A CA 1
ATOM 720 C C . GLN A 1 95 ? 1.841 12.836 5.402 1.00 95.75 95 GLN A C 1
ATOM 722 O O . GLN A 1 95 ? 2.859 13.521 5.330 1.00 95.75 95 GLN A O 1
ATOM 727 N N . ASP A 1 96 ? 0.668 13.249 4.923 1.00 95.00 96 ASP A N 1
ATOM 728 C CA . ASP A 1 96 ? 0.389 14.604 4.407 1.00 95.00 96 ASP A CA 1
ATOM 729 C C . ASP A 1 96 ? -0.390 15.429 5.457 1.00 95.00 96 ASP A C 1
ATOM 731 O O . ASP A 1 96 ? -0.744 16.584 5.232 1.00 95.00 96 ASP A O 1
ATOM 735 N N . MET A 1 97 ? -0.643 14.834 6.630 1.00 94.88 97 MET A N 1
ATOM 736 C CA . MET A 1 97 ? -1.200 15.474 7.820 1.00 94.88 97 MET A CA 1
ATOM 737 C C . MET A 1 97 ? -0.670 14.819 9.103 1.00 94.88 97 MET A C 1
ATOM 739 O O . MET A 1 97 ? -0.239 13.671 9.088 1.00 94.88 97 MET A O 1
ATOM 743 N N . ASN A 1 98 ? -0.722 15.537 10.226 1.00 97.12 98 ASN A N 1
ATOM 744 C CA . ASN A 1 98 ? -0.292 15.036 11.531 1.00 97.12 98 ASN A CA 1
ATOM 745 C C . ASN A 1 98 ? -1.442 15.157 12.545 1.00 97.12 98 ASN A C 1
ATOM 747 O O . ASN A 1 98 ? -1.967 16.251 12.753 1.00 97.12 98 ASN A O 1
ATOM 751 N N . LEU A 1 99 ? -1.843 14.032 13.145 1.00 97.25 99 LEU A N 1
ATOM 752 C CA . LEU A 1 99 ? -2.889 13.964 14.172 1.00 97.25 99 LEU A CA 1
ATOM 753 C C . LEU A 1 99 ? -2.337 13.906 15.600 1.00 97.25 99 LEU A C 1
ATOM 755 O O . LEU A 1 99 ? -3.122 13.826 16.545 1.00 97.25 99 LEU A O 1
ATOM 759 N N . ASN A 1 100 ? -1.017 13.935 15.772 1.00 96.25 100 ASN A N 1
ATOM 760 C CA . ASN A 1 100 ? -0.384 13.999 17.077 1.00 96.25 100 ASN A CA 1
ATOM 761 C C . ASN A 1 100 ? -0.304 15.457 17.555 1.00 96.25 100 ASN A C 1
ATOM 763 O O . ASN A 1 100 ? 0.465 16.238 16.993 1.00 96.25 100 ASN A O 1
ATOM 767 N N . PRO A 1 101 ? -1.084 15.851 18.575 1.00 91.12 101 PRO A N 1
ATOM 768 C CA . PRO A 1 101 ? -1.072 17.226 19.063 1.00 91.12 101 PRO A CA 1
ATOM 769 C C . PRO A 1 101 ? 0.183 17.554 19.881 1.00 91.12 101 PRO A C 1
ATOM 771 O O . PRO A 1 101 ? 0.489 18.730 20.067 1.00 91.12 101 PRO A O 1
ATOM 774 N N . ASP A 1 102 ? 0.883 16.533 20.379 1.00 92.75 102 ASP A N 1
ATOM 775 C CA . ASP A 1 102 ? 2.005 16.681 21.304 1.00 92.75 102 ASP A CA 1
ATOM 776 C C . ASP A 1 102 ? 3.365 16.671 20.583 1.00 92.75 102 ASP A C 1
ATOM 778 O O . ASP A 1 102 ? 4.380 17.038 21.178 1.00 92.75 102 ASP A O 1
ATOM 782 N N . ASP A 1 103 ? 3.393 16.283 19.304 1.00 92.88 103 ASP A N 1
ATOM 783 C CA . ASP A 1 103 ? 4.604 16.215 18.486 1.00 92.88 103 ASP A CA 1
ATOM 784 C C . ASP A 1 103 ? 4.330 16.602 17.022 1.00 92.88 103 ASP A C 1
ATOM 786 O O . ASP A 1 103 ? 3.875 15.794 16.211 1.00 92.88 103 ASP A O 1
ATOM 790 N N . GLU A 1 104 ? 4.663 17.843 16.655 1.00 91.50 104 GLU A N 1
ATOM 791 C CA . GLU A 1 104 ? 4.542 18.346 15.277 1.00 91.50 104 GLU A CA 1
ATOM 792 C C . GLU A 1 104 ? 5.468 17.619 14.285 1.00 91.50 104 GLU A C 1
ATOM 794 O O . GLU A 1 104 ? 5.183 17.606 13.085 1.00 91.50 104 GLU A O 1
ATOM 799 N N . ALA A 1 105 ? 6.550 16.996 14.767 1.00 94.12 105 ALA A N 1
ATOM 800 C CA . ALA A 1 105 ? 7.496 16.226 13.962 1.00 94.12 105 ALA A CA 1
ATOM 801 C C . ALA A 1 105 ? 7.133 14.734 13.874 1.00 94.12 105 ALA A C 1
ATOM 803 O O . ALA A 1 105 ? 7.887 13.960 13.274 1.00 94.12 105 ALA A O 1
ATOM 804 N N . ALA A 1 106 ? 5.992 14.332 14.444 1.00 95.62 106 ALA A N 1
ATOM 805 C CA . ALA A 1 106 ? 5.524 12.960 14.401 1.00 95.62 106 ALA A CA 1
ATOM 806 C C . ALA A 1 106 ? 5.423 12.447 12.958 1.00 95.62 106 ALA A C 1
ATOM 808 O O . ALA A 1 106 ? 5.056 13.170 12.025 1.00 95.62 106 ALA A O 1
ATOM 809 N N . VAL A 1 107 ? 5.737 11.162 12.784 1.00 95.00 107 VAL A N 1
ATOM 810 C CA . VAL A 1 107 ? 5.778 10.505 11.475 1.00 95.00 107 VAL A CA 1
ATOM 811 C C . VAL A 1 107 ? 4.738 9.398 11.363 1.00 95.00 107 VAL A C 1
ATOM 813 O O . VAL A 1 107 ? 4.493 8.682 12.330 1.00 95.00 107 VAL A O 1
ATOM 816 N N . ALA A 1 108 ? 4.133 9.272 10.181 1.00 96.75 108 ALA A N 1
ATOM 817 C CA . ALA A 1 108 ? 3.406 8.085 9.746 1.00 96.75 108 ALA A CA 1
ATOM 818 C C . ALA A 1 108 ? 3.915 7.689 8.359 1.00 96.75 108 ALA A C 1
ATOM 820 O O . ALA A 1 108 ? 3.541 8.316 7.370 1.00 96.75 108 ALA A O 1
ATOM 821 N N . LYS A 1 109 ? 4.822 6.705 8.286 1.00 95.56 109 LYS A N 1
ATOM 822 C CA . LYS A 1 109 ? 5.484 6.348 7.020 1.00 95.56 109 LYS A CA 1
ATOM 823 C C . LYS A 1 109 ? 5.743 4.857 6.838 1.00 95.56 109 LYS A C 1
ATOM 825 O O . LYS A 1 109 ? 6.129 4.152 7.774 1.00 95.56 109 LYS A O 1
ATOM 830 N N . ALA A 1 110 ? 5.626 4.409 5.595 1.00 94.69 110 ALA A N 1
ATOM 831 C CA . ALA A 1 110 ? 5.965 3.062 5.169 1.00 94.69 110 ALA A CA 1
ATOM 832 C C . ALA A 1 110 ? 6.613 3.071 3.782 1.00 94.69 110 ALA A C 1
ATOM 834 O O . ALA A 1 110 ? 6.309 3.923 2.959 1.00 94.69 110 ALA A O 1
ATOM 835 N N . ASP A 1 111 ? 7.469 2.097 3.514 1.00 91.50 111 ASP A N 1
ATOM 836 C CA . ASP A 1 111 ? 8.020 1.824 2.189 1.00 91.50 111 ASP A CA 1
ATOM 837 C C . ASP A 1 111 ? 7.781 0.357 1.843 1.00 91.50 111 ASP A C 1
ATOM 839 O O . ASP A 1 111 ? 7.562 -0.475 2.730 1.00 91.50 111 ASP A O 1
ATOM 843 N N . GLY A 1 112 ? 7.787 0.039 0.553 1.00 90.88 112 GLY A N 1
ATOM 844 C CA . GLY A 1 112 ? 7.524 -1.322 0.114 1.00 90.88 112 GLY A CA 1
ATOM 845 C C . GLY A 1 112 ? 7.697 -1.538 -1.378 1.00 90.88 112 GLY A C 1
ATOM 846 O O . GLY A 1 112 ? 8.191 -0.678 -2.114 1.00 90.88 112 GLY A O 1
ATOM 847 N N . ARG A 1 113 ? 7.341 -2.747 -1.822 1.00 93.25 113 ARG A N 1
ATOM 848 C CA . ARG A 1 113 ? 7.393 -3.149 -3.229 1.00 93.25 113 ARG A CA 1
ATOM 849 C C . ARG A 1 113 ? 5.982 -3.276 -3.784 1.00 93.25 113 ARG A C 1
ATOM 851 O O . ARG A 1 113 ? 5.065 -3.738 -3.116 1.00 93.25 113 ARG A O 1
ATOM 858 N N . LEU A 1 114 ? 5.834 -2.866 -5.031 1.00 95.38 114 LEU A N 1
ATOM 859 C CA . LEU A 1 114 ? 4.641 -3.053 -5.834 1.00 95.38 114 LEU A CA 1
ATOM 860 C C . LEU A 1 114 ? 4.897 -4.196 -6.810 1.00 95.38 114 LEU A C 1
ATOM 862 O O . LEU A 1 114 ? 6.021 -4.397 -7.276 1.00 95.38 114 LEU A O 1
ATOM 866 N N . PHE A 1 115 ? 3.846 -4.921 -7.152 1.00 94.94 115 PHE A N 1
ATOM 867 C CA . PHE A 1 115 ? 3.869 -6.070 -8.047 1.00 94.94 115 PHE A CA 1
ATOM 868 C C . PHE A 1 115 ? 2.958 -5.801 -9.244 1.00 94.94 115 PHE A C 1
ATOM 870 O O . PHE A 1 115 ? 1.958 -5.096 -9.096 1.00 94.94 115 PHE A O 1
ATOM 877 N N . PRO A 1 116 ? 3.282 -6.325 -10.436 1.00 93.50 116 PRO A N 1
ATOM 878 C CA . PRO A 1 116 ? 2.471 -6.092 -11.624 1.00 93.50 116 PRO A CA 1
ATOM 879 C C . PRO A 1 116 ? 1.047 -6.627 -11.423 1.00 93.50 116 PRO A C 1
ATOM 881 O O . PRO A 1 116 ? 0.861 -7.808 -11.141 1.00 93.50 116 PRO A O 1
ATOM 884 N N . ILE A 1 117 ? 0.054 -5.756 -11.604 1.00 95.56 117 ILE A N 1
ATOM 885 C CA . ILE A 1 117 ? -1.364 -6.124 -11.726 1.00 95.56 117 ILE A CA 1
ATOM 886 C C . ILE A 1 117 ? -1.704 -6.268 -13.211 1.00 95.56 117 ILE A C 1
ATOM 888 O O . ILE A 1 117 ? -2.250 -7.281 -13.637 1.00 95.56 117 ILE A O 1
ATOM 892 N N . ASP A 1 118 ? -1.335 -5.261 -14.007 1.00 93.19 118 ASP A N 1
ATOM 893 C CA . ASP A 1 118 ? -1.495 -5.235 -15.460 1.00 93.19 118 ASP A CA 1
ATOM 894 C C . ASP A 1 118 ? -0.308 -4.472 -16.065 1.00 93.19 118 ASP A C 1
ATOM 896 O O . ASP A 1 118 ? -0.285 -3.239 -16.106 1.00 93.19 118 ASP A O 1
ATOM 900 N N . ARG A 1 119 ? 0.721 -5.216 -16.493 1.00 90.81 119 ARG A N 1
ATOM 901 C CA . ARG A 1 119 ? 1.974 -4.640 -17.011 1.00 90.81 119 ARG A CA 1
ATOM 902 C C . ARG A 1 119 ? 1.753 -3.840 -18.295 1.00 90.81 119 ARG A C 1
ATOM 904 O O . ARG A 1 119 ? 2.373 -2.797 -18.470 1.00 90.81 119 ARG A O 1
ATOM 911 N N . GLU A 1 120 ? 0.839 -4.281 -19.155 1.00 90.31 120 GLU A N 1
ATOM 912 C CA . GLU A 1 120 ? 0.525 -3.588 -20.411 1.00 90.31 120 GLU A CA 1
ATOM 913 C C . GLU A 1 120 ? -0.108 -2.215 -20.154 1.00 90.31 120 GLU A C 1
ATOM 915 O O . GLU A 1 120 ? 0.116 -1.267 -20.909 1.00 90.31 120 GLU A O 1
ATOM 920 N N . LYS A 1 121 ? -0.854 -2.085 -19.052 1.00 92.06 121 LYS A N 1
ATOM 921 C CA . LYS A 1 121 ? -1.421 -0.812 -18.590 1.00 92.06 121 LYS A CA 1
ATOM 922 C C . LYS A 1 121 ? -0.547 -0.059 -17.589 1.00 92.06 121 LYS A C 1
ATOM 924 O O . LYS A 1 121 ? -0.996 0.959 -17.085 1.00 92.06 121 LYS A O 1
ATOM 929 N N . ASN A 1 122 ? 0.667 -0.528 -17.291 1.00 94.44 122 ASN A N 1
ATOM 930 C CA . ASN A 1 122 ? 1.539 0.066 -16.272 1.00 94.44 122 ASN A CA 1
ATOM 931 C C . ASN A 1 122 ? 0.952 0.110 -14.849 1.00 94.44 122 ASN A C 1
ATOM 933 O O . ASN A 1 122 ? 1.340 0.960 -14.047 1.00 94.44 122 ASN A O 1
ATOM 937 N N . ILE A 1 123 ? 0.060 -0.823 -14.507 1.00 96.56 123 ILE A N 1
ATOM 938 C CA . ILE A 1 123 ? -0.584 -0.868 -13.191 1.00 96.56 123 ILE A CA 1
ATOM 939 C C . ILE A 1 123 ? 0.150 -1.859 -12.291 1.00 96.56 123 ILE A C 1
ATOM 941 O O . ILE A 1 123 ? 0.225 -3.057 -12.583 1.00 96.56 123 ILE A O 1
ATOM 945 N N . TYR A 1 124 ? 0.658 -1.351 -11.172 1.00 97.19 124 TYR A N 1
ATOM 946 C CA . TYR A 1 124 ? 1.387 -2.110 -10.160 1.00 97.19 124 TYR A CA 1
ATOM 947 C C . TYR A 1 124 ? 0.801 -1.827 -8.789 1.00 97.19 124 TYR A C 1
ATOM 949 O O . TYR A 1 124 ? 0.398 -0.702 -8.516 1.00 97.19 124 TYR A O 1
ATOM 957 N N . GLY A 1 125 ? 0.777 -2.818 -7.908 1.00 97.00 125 GLY A N 1
ATOM 958 C CA . GLY A 1 125 ? 0.165 -2.648 -6.601 1.00 97.00 125 GLY A CA 1
ATOM 959 C C . GLY A 1 125 ? 0.596 -3.658 -5.556 1.00 97.00 125 GLY A C 1
ATOM 960 O O . GLY A 1 125 ? 1.425 -4.532 -5.802 1.00 97.00 125 GLY A O 1
ATOM 961 N N . MET A 1 126 ? -0.012 -3.535 -4.389 1.00 97.19 126 MET A N 1
ATOM 962 C CA . MET A 1 126 ? 0.114 -4.447 -3.260 1.00 97.19 126 MET A CA 1
ATOM 963 C C . MET A 1 126 ? -1.241 -4.571 -2.565 1.00 97.19 126 MET A C 1
ATOM 965 O O . MET A 1 126 ? -2.048 -3.642 -2.595 1.00 97.19 126 MET A O 1
ATOM 969 N N . THR A 1 127 ? -1.481 -5.701 -1.915 1.00 97.50 127 THR A N 1
ATOM 970 C CA . THR A 1 127 ? -2.546 -5.785 -0.914 1.00 97.50 127 THR A CA 1
ATOM 971 C C . THR A 1 127 ? -2.028 -5.132 0.355 1.00 97.50 127 THR A C 1
ATOM 973 O O . THR A 1 127 ? -0.953 -5.500 0.830 1.00 97.50 127 THR A O 1
ATOM 976 N N . VAL A 1 128 ? -2.772 -4.172 0.899 1.00 97.38 128 VAL A N 1
ATOM 977 C CA . VAL A 1 128 ? -2.343 -3.426 2.075 1.00 97.38 128 VAL A CA 1
ATOM 978 C C . VAL A 1 128 ? -3.470 -3.161 3.071 1.00 97.38 128 VAL A C 1
ATOM 980 O O . VAL A 1 128 ? -4.620 -2.961 2.687 1.00 97.38 128 VAL A O 1
ATOM 983 N N . ASN A 1 129 ? -3.117 -3.123 4.352 1.00 96.88 129 ASN A N 1
ATOM 984 C CA . ASN A 1 129 ? -3.818 -2.398 5.404 1.00 96.88 129 ASN A CA 1
ATOM 985 C C . ASN A 1 129 ? -2.848 -1.333 5.940 1.00 96.88 129 ASN A C 1
ATOM 987 O O . ASN A 1 129 ? -1.842 -1.670 6.566 1.00 96.88 129 ASN A O 1
ATOM 991 N N . LEU A 1 130 ? -3.102 -0.056 5.636 1.00 97.00 130 LEU A N 1
ATOM 992 C CA . LEU A 1 130 ? -2.136 1.019 5.901 1.00 97.00 130 LEU A CA 1
ATOM 993 C C . LEU A 1 130 ? -1.924 1.253 7.398 1.00 97.00 130 LEU A C 1
ATOM 995 O O . LEU A 1 130 ? -0.796 1.525 7.812 1.00 97.00 130 LEU A O 1
ATOM 999 N N . PHE A 1 131 ? -2.976 1.103 8.208 1.00 96.25 131 PHE A N 1
ATOM 1000 C CA . PHE A 1 131 ? -2.854 1.168 9.660 1.00 96.25 131 PHE A CA 1
ATOM 1001 C C . PHE A 1 131 ? -1.904 0.083 10.188 1.00 96.25 131 PHE A C 1
ATOM 1003 O O . PHE A 1 131 ? -0.936 0.397 10.880 1.00 96.25 131 PHE A O 1
ATOM 1010 N N . GLN A 1 132 ? -2.121 -1.180 9.808 1.00 95.25 132 GLN A N 1
ATOM 1011 C CA . GLN A 1 132 ? -1.284 -2.307 10.244 1.00 95.25 132 GLN A CA 1
ATOM 1012 C C . GLN A 1 132 ? 0.157 -2.210 9.729 1.00 95.25 132 GLN A C 1
ATOM 1014 O O . GLN A 1 132 ? 1.103 -2.487 10.469 1.00 95.25 132 GLN A O 1
ATOM 1019 N N . LEU A 1 133 ? 0.352 -1.789 8.477 1.00 96.12 133 LEU A N 1
ATOM 1020 C CA . LEU A 1 133 ? 1.690 -1.643 7.903 1.00 96.12 133 LEU A CA 1
ATOM 1021 C C . LEU A 1 133 ? 2.509 -0.603 8.655 1.00 96.12 133 LEU A C 1
ATOM 1023 O O . LEU A 1 133 ? 3.663 -0.840 8.993 1.00 96.12 133 LEU A O 1
ATOM 1027 N N . ILE A 1 134 ? 1.921 0.547 8.956 1.00 96.56 134 ILE A N 1
ATOM 1028 C CA . ILE A 1 134 ? 2.660 1.636 9.587 1.00 96.56 134 ILE A CA 1
ATOM 1029 C C . ILE A 1 134 ? 2.905 1.352 11.081 1.00 96.56 134 ILE A C 1
ATOM 1031 O O . ILE A 1 134 ? 4.014 1.586 11.572 1.00 96.56 134 ILE A O 1
ATOM 1035 N N . THR A 1 135 ? 1.922 0.776 11.782 1.00 93.75 135 THR A N 1
ATOM 1036 C CA . THR A 1 135 ? 2.039 0.401 13.207 1.00 93.75 135 THR A CA 1
ATOM 1037 C C . THR A 1 135 ? 3.004 -0.761 13.432 1.00 93.75 135 THR A C 1
ATOM 1039 O O . THR A 1 135 ? 3.854 -0.680 14.316 1.00 93.75 135 THR A O 1
ATOM 1042 N N . SER A 1 136 ? 2.980 -1.801 12.590 1.00 92.00 136 SER A N 1
ATOM 1043 C CA . SER A 1 136 ? 3.943 -2.914 12.686 1.00 92.00 136 SER A CA 1
ATOM 1044 C C . SER A 1 136 ? 5.394 -2.473 12.471 1.00 92.00 136 SER A C 1
ATOM 1046 O O . SER A 1 136 ? 6.318 -3.103 12.982 1.00 92.00 136 SER A O 1
ATOM 1048 N N . ARG A 1 137 ? 5.609 -1.351 11.769 1.00 88.69 137 ARG A N 1
ATOM 1049 C CA . ARG A 1 137 ? 6.930 -0.732 11.593 1.00 88.69 137 ARG A CA 1
ATOM 1050 C C . ARG A 1 137 ? 7.258 0.339 12.628 1.00 88.69 137 ARG A C 1
ATOM 1052 O O . ARG A 1 137 ? 8.278 1.017 12.479 1.00 88.69 137 ARG A O 1
ATOM 1059 N N . THR A 1 138 ? 6.425 0.511 13.655 1.00 91.62 138 THR A N 1
ATOM 1060 C CA . THR A 1 138 ? 6.611 1.487 14.746 1.00 91.62 138 THR A CA 1
ATOM 1061 C C . THR A 1 138 ? 6.864 2.915 14.248 1.00 91.62 138 THR A C 1
ATOM 1063 O O . THR A 1 138 ? 7.640 3.671 14.828 1.00 91.62 138 THR A O 1
ATOM 1066 N N . ASN A 1 139 ? 6.275 3.262 13.103 1.00 93.69 139 ASN A N 1
ATOM 1067 C CA . ASN A 1 139 ? 6.427 4.558 12.447 1.00 93.69 139 ASN A CA 1
ATOM 1068 C C . ASN A 1 139 ? 5.066 5.234 12.355 1.00 93.69 139 ASN A C 1
ATOM 1070 O O . ASN A 1 139 ? 4.714 5.699 11.289 1.00 93.69 139 ASN A O 1
ATOM 1074 N N . ASP A 1 140 ? 4.295 5.224 13.432 1.00 95.94 140 ASP A N 1
ATOM 1075 C CA . ASP A 1 140 ? 2.857 5.498 13.497 1.00 95.94 140 ASP A CA 1
ATOM 1076 C C . ASP A 1 140 ? 2.509 6.706 14.375 1.00 95.94 140 ASP A C 1
ATOM 1078 O O . ASP A 1 140 ? 1.338 7.016 14.586 1.00 95.94 140 ASP A O 1
ATOM 1082 N N . SER A 1 141 ? 3.506 7.438 14.870 1.00 96.69 141 SER A N 1
ATOM 1083 C CA . SER A 1 141 ? 3.294 8.559 15.787 1.00 96.69 141 SER A CA 1
ATOM 1084 C C . SER A 1 141 ? 2.355 9.631 15.226 1.00 96.69 141 SER A C 1
ATOM 1086 O O . SER A 1 141 ? 1.597 10.208 16.000 1.00 96.69 141 SER A O 1
ATOM 1088 N N . ALA A 1 142 ? 2.350 9.892 13.911 1.00 97.88 142 ALA A N 1
ATOM 1089 C CA . ALA A 1 142 ? 1.452 10.885 13.304 1.00 97.88 142 ALA A CA 1
ATOM 1090 C C . ALA A 1 142 ? -0.014 10.426 13.218 1.00 97.88 142 ALA A C 1
ATOM 1092 O O . ALA A 1 142 ? -0.889 11.254 12.965 1.00 97.88 142 ALA A O 1
ATOM 1093 N N . PHE A 1 143 ? -0.311 9.146 13.475 1.00 97.81 143 PHE A N 1
ATOM 1094 C CA . PHE A 1 143 ? -1.684 8.667 13.680 1.00 97.81 143 PHE A CA 1
ATOM 1095 C C . PHE A 1 143 ? -2.282 9.124 15.020 1.00 97.81 143 PHE A C 1
ATOM 1097 O O . PHE A 1 143 ? -3.475 8.920 15.258 1.00 97.81 143 PHE A O 1
ATOM 1104 N N . GLY A 1 144 ? -1.477 9.756 15.881 1.00 97.12 144 GLY A N 1
ATOM 1105 C CA . GLY A 1 144 ? -1.884 10.276 17.183 1.00 97.12 144 GLY A CA 1
ATOM 1106 C C . GLY A 1 144 ? -2.231 9.171 18.188 1.00 97.12 144 GLY A C 1
ATOM 1107 O O . GLY A 1 144 ? -3.381 9.136 18.637 1.00 97.12 144 GLY A O 1
ATOM 1108 N N . PRO A 1 145 ? -1.294 8.260 18.519 1.00 94.94 145 PRO A N 1
ATOM 1109 C CA . PRO A 1 145 ? -1.496 7.273 19.574 1.00 94.94 145 PRO A CA 1
ATOM 1110 C C . PRO A 1 145 ? -1.641 7.942 20.947 1.00 94.94 145 PRO A C 1
ATOM 1112 O O . PRO A 1 145 ? -1.080 9.010 21.203 1.00 94.94 145 PRO A O 1
ATOM 1115 N N . ASN A 1 146 ? -2.370 7.298 21.855 1.00 90.19 146 ASN A N 1
ATOM 1116 C CA . ASN A 1 146 ? -2.311 7.614 23.280 1.00 90.19 146 ASN A CA 1
ATOM 1117 C C . ASN A 1 146 ? -0.996 7.092 23.909 1.00 90.19 146 ASN A C 1
ATOM 1119 O O . ASN A 1 146 ? -0.173 6.456 23.255 1.00 90.19 146 ASN A O 1
ATOM 1123 N N . ALA A 1 147 ? -0.771 7.381 25.194 1.00 86.88 147 ALA A N 1
ATOM 1124 C CA . ALA A 1 147 ? 0.521 7.146 25.850 1.00 86.88 147 ALA A CA 1
ATOM 1125 C C . ALA A 1 147 ? 0.992 5.677 25.862 1.00 86.88 147 ALA A C 1
ATOM 1127 O O . ALA A 1 147 ? 2.190 5.427 25.991 1.00 86.88 147 ALA A O 1
ATOM 1128 N N . ASP A 1 148 ? 0.070 4.721 25.761 1.00 87.56 148 ASP A N 1
ATOM 1129 C CA . ASP A 1 148 ? 0.348 3.284 25.761 1.00 87.56 148 ASP A CA 1
ATOM 1130 C C . ASP A 1 148 ? 0.046 2.600 24.418 1.00 87.56 148 ASP A C 1
ATOM 1132 O O . ASP A 1 148 ? 0.120 1.375 24.346 1.00 87.56 148 ASP A O 1
ATOM 1136 N N . TYR A 1 149 ? -0.235 3.376 23.360 1.00 86.75 149 TYR A N 1
ATOM 1137 C CA . TYR A 1 149 ? -0.521 2.884 22.006 1.00 86.75 149 TYR A CA 1
ATOM 1138 C C . TYR A 1 149 ? -1.733 1.935 21.936 1.00 86.75 149 TYR A C 1
ATOM 1140 O O . TYR A 1 149 ? -1.844 1.116 21.026 1.00 86.75 149 TYR A O 1
ATOM 1148 N N . SER A 1 150 ? -2.658 2.038 22.895 1.00 83.19 150 SER A N 1
ATOM 1149 C CA . SER A 1 150 ? -3.903 1.262 22.897 1.00 83.19 150 SER A CA 1
ATOM 1150 C C . SER A 1 150 ? -5.010 1.898 22.053 1.00 83.19 150 SER A C 1
ATOM 1152 O O . SER A 1 150 ? -5.864 1.181 21.539 1.00 83.19 150 SER A O 1
ATOM 1154 N N . ASP A 1 151 ? -4.971 3.221 21.865 1.00 88.75 151 ASP A N 1
ATOM 1155 C CA . ASP A 1 151 ? -5.927 3.979 21.056 1.00 88.75 151 ASP A CA 1
ATOM 1156 C C . ASP A 1 151 ? -5.205 4.953 20.126 1.00 88.75 151 ASP A C 1
ATOM 1158 O O . ASP A 1 151 ? -4.188 5.545 20.489 1.00 88.75 151 ASP A O 1
ATOM 1162 N N . TYR A 1 152 ? -5.797 5.204 18.957 1.00 94.69 152 TYR A N 1
ATOM 1163 C CA . TYR A 1 152 ? -5.247 6.103 17.946 1.00 94.69 152 TYR A CA 1
ATOM 1164 C C . TYR A 1 152 ? -6.261 7.156 17.512 1.00 94.69 152 TYR A C 1
ATOM 1166 O O . TYR A 1 152 ? -7.428 6.855 17.259 1.00 94.69 152 TYR A O 1
ATOM 1174 N N . ALA A 1 153 ? -5.814 8.405 17.361 1.00 96.31 153 ALA A N 1
ATOM 1175 C CA . ALA A 1 153 ? -6.652 9.490 16.863 1.00 96.31 153 ALA A CA 1
ATOM 1176 C C . ALA A 1 153 ? -7.180 9.207 15.451 1.00 96.31 153 ALA A C 1
ATOM 1178 O O . ALA A 1 15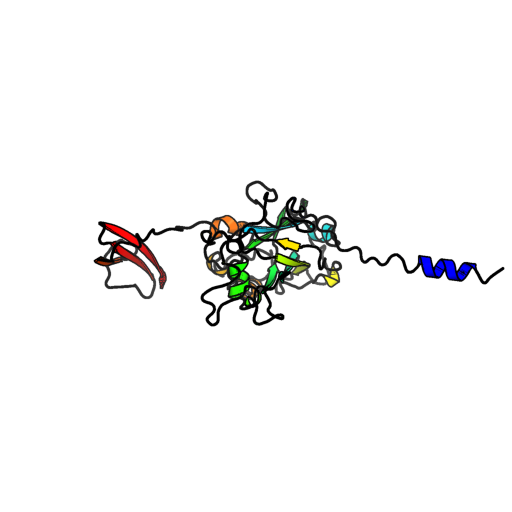3 ? -8.332 9.532 15.174 1.00 96.31 153 ALA A O 1
ATOM 1179 N N . VAL A 1 154 ? -6.381 8.551 14.602 1.00 96.06 154 VAL A N 1
ATOM 1180 C CA . VAL A 1 154 ? -6.775 8.149 13.241 1.00 96.06 154 VAL A CA 1
ATOM 1181 C C . VAL A 1 154 ? -7.976 7.191 13.203 1.00 96.06 154 VAL A C 1
ATOM 1183 O O . VAL A 1 154 ? -8.689 7.155 12.207 1.00 96.06 154 VAL A O 1
ATOM 1186 N N . LEU A 1 155 ? -8.243 6.474 14.303 1.00 94.75 155 LEU A N 1
ATOM 1187 C CA . LEU A 1 155 ? -9.379 5.559 14.470 1.00 94.75 155 LEU A CA 1
ATOM 1188 C C . LEU A 1 155 ? -10.545 6.201 15.247 1.00 94.75 155 LEU A C 1
ATOM 1190 O O . LEU A 1 155 ? -11.389 5.516 15.826 1.00 94.75 155 LEU A O 1
ATOM 1194 N N . LYS A 1 156 ? -10.630 7.536 15.291 1.00 94.00 156 LYS A N 1
ATOM 1195 C CA . LYS A 1 156 ? -11.802 8.234 15.842 1.00 94.00 156 LYS A CA 1
ATOM 1196 C C . LYS A 1 156 ? -12.881 8.371 14.777 1.00 94.00 156 LYS A C 1
ATOM 1198 O O . LYS A 1 156 ? -12.600 8.726 13.638 1.00 94.00 156 LYS A O 1
ATOM 1203 N N . GLN A 1 157 ? -14.137 8.129 15.147 1.00 94.62 157 GLN A N 1
ATOM 1204 C CA . GLN A 1 157 ? -15.257 8.254 14.215 1.00 94.62 157 GLN A CA 1
ATOM 1205 C C . GLN A 1 157 ? -15.297 9.655 13.574 1.00 94.62 157 GLN A C 1
ATOM 1207 O O . GLN A 1 157 ? -15.281 10.671 14.269 1.00 94.62 157 GLN A O 1
ATOM 1212 N N . GLY A 1 158 ? -15.373 9.695 12.245 1.00 94.69 158 GLY A N 1
ATOM 1213 C CA . GLY A 1 158 ? -15.332 10.902 11.422 1.00 94.69 158 GLY A CA 1
ATOM 1214 C C . GLY A 1 158 ? -13.923 11.380 11.060 1.00 94.69 158 GLY A C 1
ATOM 1215 O O . GLY A 1 158 ? -13.807 12.306 10.259 1.00 94.69 158 GLY A O 1
ATOM 1216 N N . GLN A 1 159 ? -12.866 10.771 11.606 1.00 95.81 159 GLN A N 1
ATOM 1217 C CA . GLN A 1 159 ? -11.487 11.137 11.297 1.00 95.81 159 GLN A CA 1
ATOM 1218 C C . GLN A 1 159 ? -11.076 10.601 9.925 1.00 95.81 159 GLN A C 1
ATOM 1220 O O . GLN A 1 159 ? -11.259 9.426 9.634 1.00 95.81 159 GLN A O 1
ATOM 1225 N N . ASN A 1 160 ? -10.488 11.452 9.090 1.00 93.75 160 ASN A N 1
ATOM 1226 C CA . ASN A 1 160 ? -9.784 11.047 7.874 1.00 93.75 160 ASN A CA 1
ATOM 1227 C C . ASN A 1 160 ? -8.261 11.133 8.073 1.00 93.75 160 ASN A C 1
ATOM 1229 O O . ASN A 1 160 ? -7.782 11.732 9.040 1.00 93.75 160 ASN A O 1
ATOM 1233 N N . PHE A 1 161 ? -7.504 10.538 7.149 1.00 97.00 161 PHE A N 1
ATOM 1234 C CA . PHE A 1 161 ? -6.049 10.668 7.104 1.00 97.00 161 PHE A CA 1
ATOM 1235 C C . PHE A 1 161 ? -5.560 10.854 5.671 1.00 97.00 161 PHE A C 1
ATOM 1237 O O . PHE A 1 161 ? -6.020 10.158 4.764 1.00 97.00 161 PHE A O 1
ATOM 1244 N N . SER A 1 162 ? -4.627 11.780 5.481 1.00 97.06 162 SER A N 1
ATOM 1245 C CA . SER A 1 162 ? -4.047 12.124 4.187 1.00 97.06 162 SER A CA 1
ATOM 1246 C C . SER A 1 162 ? -2.617 11.620 4.088 1.00 97.06 162 SER A C 1
ATOM 1248 O O . SER A 1 162 ? -1.813 11.804 5.006 1.00 97.06 162 SER A O 1
ATOM 1250 N N . PHE A 1 163 ? -2.288 11.058 2.935 1.00 97.38 163 PHE A N 1
ATOM 1251 C CA . PHE A 1 163 ? -0.947 10.608 2.599 1.00 97.38 163 PHE A CA 1
ATOM 1252 C C . PHE A 1 163 ? -0.433 11.285 1.332 1.00 97.38 163 PHE A C 1
ATOM 1254 O O . PHE A 1 163 ? -1.195 11.778 0.490 1.00 97.38 163 PHE A O 1
ATOM 1261 N N . ALA A 1 164 ? 0.884 11.257 1.208 1.00 94.62 164 ALA A N 1
ATOM 1262 C CA . ALA A 1 164 ? 1.634 11.511 -0.003 1.00 94.62 164 ALA A CA 1
ATOM 1263 C C . ALA A 1 164 ? 2.638 10.367 -0.214 1.00 94.62 164 ALA A C 1
ATOM 1265 O O . ALA A 1 164 ? 2.912 9.592 0.705 1.00 94.62 164 ALA A O 1
ATOM 1266 N N . ASP A 1 165 ? 3.156 10.239 -1.431 1.00 91.56 165 ASP A N 1
ATOM 1267 C CA . ASP A 1 165 ? 4.075 9.161 -1.790 1.00 91.56 165 ASP A CA 1
ATOM 1268 C C . ASP A 1 165 ? 5.140 9.626 -2.787 1.00 91.56 165 ASP A C 1
ATOM 1270 O O . ASP A 1 165 ? 4.892 10.469 -3.659 1.00 91.56 165 ASP A O 1
ATOM 1274 N N . ASN A 1 166 ? 6.323 9.027 -2.661 1.00 91.88 166 ASN A N 1
ATOM 1275 C CA . ASN A 1 166 ? 7.353 9.037 -3.686 1.00 91.88 166 ASN A CA 1
ATOM 1276 C C . ASN A 1 166 ? 7.400 7.667 -4.355 1.00 91.88 166 ASN A C 1
ATOM 1278 O O . ASN A 1 166 ? 7.653 6.657 -3.704 1.00 91.88 166 ASN A O 1
ATOM 1282 N N . VAL A 1 167 ? 7.249 7.640 -5.676 1.00 91.69 167 VAL A N 1
ATOM 1283 C CA . VAL A 1 167 ? 7.251 6.382 -6.425 1.00 91.69 167 VAL A CA 1
ATOM 1284 C C . VAL A 1 167 ? 8.547 6.205 -7.202 1.00 91.69 167 VAL A C 1
ATOM 1286 O O . VAL A 1 167 ? 9.087 7.135 -7.818 1.00 91.69 167 VAL A O 1
ATOM 1289 N N . PHE A 1 168 ? 9.033 4.970 -7.188 1.00 91.69 168 PHE A N 1
ATOM 1290 C CA . PHE A 1 168 ? 10.314 4.567 -7.745 1.00 91.69 168 PHE A CA 1
ATOM 1291 C C . PHE A 1 168 ? 10.129 3.351 -8.647 1.00 91.69 168 PHE A C 1
ATOM 1293 O O . PHE A 1 168 ? 9.340 2.460 -8.342 1.00 91.69 168 PHE A O 1
ATOM 1300 N N . ALA A 1 169 ? 10.911 3.262 -9.719 1.00 91.62 169 ALA A N 1
ATOM 1301 C CA . ALA A 1 169 ? 11.176 1.977 -10.354 1.00 91.62 169 ALA A CA 1
ATOM 1302 C C . ALA A 1 169 ? 12.423 1.344 -9.731 1.00 91.62 169 ALA A C 1
ATOM 1304 O O . ALA A 1 169 ? 13.380 2.040 -9.376 1.00 91.62 169 ALA A O 1
ATOM 1305 N N . PHE A 1 170 ? 12.429 0.020 -9.644 1.00 92.19 170 PHE A N 1
ATOM 1306 C CA . PHE A 1 170 ? 13.598 -0.749 -9.247 1.00 92.19 170 PHE A CA 1
ATOM 1307 C C . PHE A 1 170 ? 13.715 -2.031 -10.064 1.00 92.19 170 PHE A C 1
ATOM 1309 O O . PHE A 1 170 ? 12.736 -2.518 -10.634 1.00 92.19 170 PHE A O 1
ATOM 1316 N N . GLY A 1 171 ? 14.917 -2.595 -10.086 1.00 92.25 171 GLY A N 1
ATOM 1317 C CA . GLY A 1 171 ? 15.190 -3.936 -10.577 1.00 92.25 171 GLY A CA 1
ATOM 1318 C C . GLY A 1 171 ? 15.920 -4.781 -9.539 1.00 92.25 171 GLY A C 1
ATOM 1319 O O . GLY A 1 171 ? 16.548 -4.257 -8.615 1.00 92.25 171 GLY A O 1
ATOM 1320 N N . TRP A 1 172 ? 15.838 -6.100 -9.694 1.00 92.50 172 TRP A N 1
ATOM 1321 C CA . TRP A 1 172 ? 16.453 -7.068 -8.781 1.00 92.50 172 TRP A CA 1
ATOM 1322 C C . TRP A 1 172 ? 17.436 -8.001 -9.492 1.00 92.50 172 TRP A C 1
ATOM 1324 O O . TRP A 1 172 ? 17.312 -8.270 -10.690 1.00 92.50 172 TRP A O 1
ATOM 1334 N N . THR A 1 173 ? 18.419 -8.490 -8.737 1.00 92.94 173 THR A N 1
ATOM 1335 C CA . THR A 1 173 ? 19.294 -9.615 -9.112 1.00 92.94 173 THR A CA 1
ATOM 1336 C C . THR A 1 173 ? 18.863 -10.871 -8.354 1.00 92.94 173 THR A C 1
ATOM 1338 O O . THR A 1 173 ? 17.864 -10.851 -7.639 1.00 92.94 173 THR A O 1
ATOM 1341 N N . VAL A 1 174 ? 19.611 -11.969 -8.496 1.00 92.75 174 VAL A N 1
ATOM 1342 C CA . VAL A 1 174 ? 19.339 -13.224 -7.773 1.00 92.75 174 VAL A CA 1
ATOM 1343 C C . VAL A 1 174 ? 19.352 -13.026 -6.257 1.00 92.75 174 VAL A C 1
ATOM 1345 O O . VAL A 1 174 ? 18.608 -13.682 -5.559 1.00 92.75 174 VAL A O 1
ATOM 1348 N N . ASP A 1 175 ? 20.171 -12.129 -5.728 1.00 90.75 175 ASP A N 1
ATOM 1349 C CA . ASP A 1 175 ? 20.438 -11.985 -4.293 1.00 90.75 175 ASP A CA 1
ATOM 1350 C C . ASP A 1 175 ? 20.150 -10.579 -3.748 1.00 90.75 175 ASP A C 1
ATOM 1352 O O . ASP A 1 175 ? 20.317 -10.332 -2.554 1.00 90.75 175 ASP A O 1
ATOM 1356 N N . ASN A 1 176 ? 19.726 -9.644 -4.604 1.00 90.00 176 ASN A N 1
ATOM 1357 C CA . ASN A 1 176 ? 19.489 -8.260 -4.218 1.00 90.00 176 ASN A CA 1
ATOM 1358 C C . ASN A 1 176 ? 18.142 -7.737 -4.761 1.00 90.00 176 ASN A C 1
ATOM 1360 O O . ASN A 1 176 ? 18.030 -7.470 -5.964 1.00 90.00 176 ASN A O 1
ATOM 1364 N N . PRO A 1 177 ? 17.150 -7.480 -3.884 1.00 87.19 177 PRO A N 1
ATOM 1365 C CA . PRO A 1 177 ? 15.847 -6.897 -4.231 1.00 87.19 177 PRO A CA 1
ATOM 1366 C C . PRO A 1 177 ? 15.894 -5.396 -4.593 1.00 87.19 177 PRO A C 1
ATOM 1368 O O . PRO A 1 177 ? 14.860 -4.728 -4.638 1.00 87.19 177 PRO A O 1
ATOM 1371 N N . GLY A 1 178 ? 17.085 -4.840 -4.816 1.00 87.88 178 GLY A N 1
ATOM 1372 C CA . GLY A 1 178 ? 17.338 -3.470 -5.269 1.00 87.88 178 GLY A CA 1
ATOM 1373 C C . GLY A 1 178 ? 18.637 -3.361 -6.073 1.00 87.88 178 GLY A C 1
ATOM 1374 O O . GLY A 1 178 ? 19.376 -2.390 -5.926 1.00 87.88 178 GLY A O 1
ATOM 1375 N N . GLY A 1 179 ? 18.955 -4.375 -6.886 1.00 87.25 179 GLY A N 1
ATOM 1376 C CA . GLY A 1 179 ? 20.157 -4.409 -7.731 1.00 87.25 179 GLY A CA 1
ATOM 1377 C C . GLY A 1 179 ? 20.240 -3.289 -8.782 1.00 87.25 179 GLY A C 1
ATOM 1378 O O . GLY A 1 179 ? 21.328 -2.961 -9.258 1.00 87.25 179 GLY A O 1
ATOM 1379 N N . GLU A 1 180 ? 19.108 -2.672 -9.117 1.00 89.31 180 GLU A N 1
ATOM 1380 C CA . GLU A 1 180 ? 19.007 -1.435 -9.892 1.00 89.31 180 GLU A CA 1
ATOM 1381 C C . GLU A 1 180 ? 17.998 -0.517 -9.198 1.00 89.31 180 GLU A C 1
ATOM 1383 O O . GLU A 1 180 ? 16.869 -0.930 -8.936 1.00 89.31 180 GLU A O 1
ATOM 1388 N N . TRP A 1 181 ? 18.396 0.712 -8.876 1.00 88.31 181 TRP A N 1
ATOM 1389 C CA . TRP A 1 181 ? 17.503 1.687 -8.244 1.00 88.31 181 TRP A CA 1
ATOM 1390 C C . TRP A 1 181 ? 17.127 2.780 -9.239 1.00 88.31 181 TRP A C 1
ATOM 1392 O O . TRP A 1 181 ? 17.774 2.925 -10.276 1.00 88.31 181 TRP A O 1
ATOM 1402 N N . TRP A 1 182 ? 16.091 3.559 -8.926 1.00 79.56 182 TRP A N 1
ATOM 1403 C CA . TRP A 1 182 ? 15.500 4.549 -9.834 1.00 79.56 182 TRP A CA 1
ATOM 1404 C C . TRP A 1 182 ? 16.529 5.434 -10.544 1.00 79.56 182 TRP A C 1
ATOM 1406 O O . TRP A 1 182 ? 16.353 5.731 -11.718 1.00 79.56 182 TRP A O 1
ATOM 1416 N N . SER A 1 183 ? 17.642 5.791 -9.894 1.00 78.56 183 SER A N 1
ATOM 1417 C CA . SER A 1 183 ? 18.688 6.655 -10.461 1.00 78.56 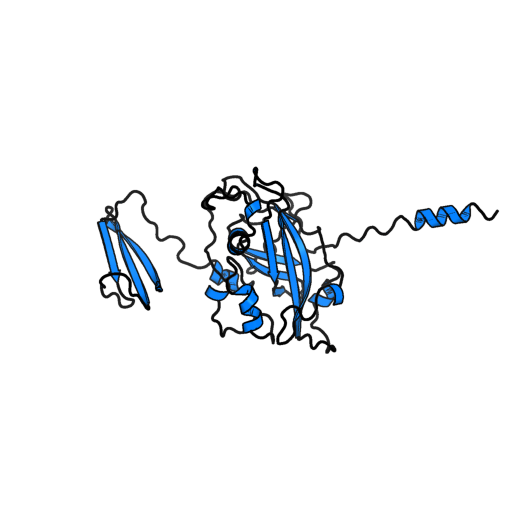183 SER A CA 1
ATOM 1418 C C . SER A 1 183 ? 19.340 6.096 -11.727 1.00 78.56 183 SER A C 1
ATOM 1420 O O . SER A 1 183 ? 19.894 6.857 -12.514 1.00 78.56 183 SER A O 1
ATOM 1422 N N . ASP A 1 184 ? 19.276 4.779 -11.920 1.00 81.06 184 ASP A N 1
ATOM 1423 C CA . ASP A 1 184 ? 19.746 4.088 -13.121 1.00 81.06 184 ASP A CA 1
ATOM 1424 C C . ASP A 1 184 ? 18.665 3.976 -14.220 1.00 81.06 184 ASP A C 1
ATOM 1426 O O . ASP A 1 184 ? 18.979 3.583 -15.342 1.00 81.06 184 ASP A O 1
ATOM 1430 N N . ILE A 1 185 ? 17.405 4.302 -13.905 1.00 83.81 185 ILE A N 1
ATOM 1431 C CA . ILE A 1 185 ? 16.229 4.133 -14.772 1.00 83.81 185 ILE A CA 1
ATOM 1432 C C . ILE A 1 185 ? 15.666 5.501 -15.188 1.00 83.81 185 ILE A C 1
ATOM 1434 O O . ILE A 1 185 ? 15.726 5.862 -16.361 1.00 83.81 185 ILE A O 1
ATOM 1438 N N . ALA A 1 186 ? 15.128 6.266 -14.233 1.00 85.06 186 ALA A N 1
ATOM 1439 C CA . ALA A 1 186 ? 14.601 7.618 -14.415 1.00 85.06 186 ALA A CA 1
ATOM 1440 C C . ALA A 1 186 ? 14.455 8.343 -13.062 1.00 85.06 186 ALA A C 1
ATOM 1442 O O . ALA A 1 186 ? 14.502 7.735 -11.994 1.00 85.06 186 ALA A O 1
ATOM 1443 N N . ASN A 1 187 ? 14.253 9.663 -13.093 1.00 87.00 187 ASN A N 1
ATOM 1444 C CA . ASN A 1 187 ? 13.999 10.422 -11.868 1.00 87.00 187 ASN A CA 1
ATOM 1445 C C . ASN A 1 187 ? 12.716 9.938 -11.166 1.00 87.00 187 ASN A C 1
ATOM 1447 O O . ASN A 1 187 ? 11.730 9.646 -11.847 1.00 87.00 187 ASN A O 1
ATOM 1451 N N . PRO A 1 188 ? 12.707 9.899 -9.824 1.00 86.81 188 PRO A N 1
ATOM 1452 C CA . PRO A 1 188 ? 11.548 9.490 -9.051 1.00 86.81 188 PRO A CA 1
ATOM 1453 C C . PRO A 1 188 ? 10.415 10.490 -9.239 1.00 86.81 188 PRO A C 1
ATOM 1455 O O . PRO A 1 188 ? 10.647 11.689 -9.426 1.00 86.81 188 PRO A O 1
ATOM 1458 N N . VAL A 1 189 ? 9.182 10.000 -9.167 1.00 88.81 189 VAL A N 1
ATOM 1459 C CA . VAL A 1 189 ? 8.008 10.871 -9.149 1.00 88.81 189 VAL A CA 1
ATOM 1460 C C . VAL A 1 189 ? 7.731 11.192 -7.687 1.00 88.81 189 VAL A C 1
ATOM 1462 O O . VAL A 1 189 ? 7.350 10.316 -6.917 1.00 88.81 189 VAL A O 1
ATOM 1465 N N . GLN A 1 190 ? 8.002 12.441 -7.315 1.00 88.44 190 GLN A N 1
ATOM 1466 C CA . GLN A 1 190 ? 7.954 12.927 -5.937 1.00 88.44 190 GLN A CA 1
ATOM 1467 C C . GLN A 1 190 ? 6.879 13.995 -5.772 1.00 88.44 190 GLN A C 1
ATOM 1469 O O . GLN A 1 190 ? 6.692 14.810 -6.677 1.00 88.44 190 GLN A O 1
ATOM 1474 N N . ASP A 1 191 ? 6.204 14.000 -4.621 1.00 81.62 191 ASP A N 1
ATOM 1475 C CA . ASP A 1 191 ? 5.195 14.998 -4.226 1.00 81.62 191 ASP A CA 1
ATOM 1476 C C . ASP A 1 191 ? 4.002 15.156 -5.196 1.00 81.62 191 ASP A C 1
ATOM 1478 O O . ASP A 1 191 ? 3.337 16.196 -5.225 1.00 81.62 191 ASP A O 1
ATOM 1482 N N . VAL A 1 192 ? 3.716 14.130 -6.004 1.00 89.38 192 VAL A N 1
ATOM 1483 C CA . VAL A 1 192 ? 2.632 14.145 -7.007 1.00 89.38 192 VAL A CA 1
ATOM 1484 C C . VAL A 1 192 ? 1.433 13.342 -6.533 1.00 89.38 192 VAL A C 1
ATOM 1486 O O . VAL A 1 192 ? 0.305 13.835 -6.582 1.00 89.38 192 VAL A O 1
ATOM 1489 N N . LEU A 1 193 ? 1.662 12.100 -6.101 1.00 93.81 193 LEU A N 1
ATOM 1490 C CA . LEU A 1 193 ? 0.598 11.215 -5.656 1.00 93.81 193 LEU A CA 1
ATOM 1491 C C . LEU A 1 193 ? 0.238 11.566 -4.212 1.00 93.81 193 LEU A C 1
ATOM 1493 O O . LEU A 1 193 ? 1.006 11.316 -3.288 1.00 93.81 193 LEU A O 1
ATOM 1497 N N . LYS A 1 194 ? -0.942 12.159 -4.037 1.00 95.94 194 LYS A N 1
ATOM 1498 C CA . LYS A 1 194 ? -1.551 12.448 -2.737 1.00 95.94 194 LYS A CA 1
ATOM 1499 C C . LYS A 1 194 ? -2.948 11.861 -2.697 1.00 95.94 194 LYS A C 1
ATOM 1501 O O . LYS A 1 194 ? -3.673 11.948 -3.685 1.00 95.94 194 LYS A O 1
ATOM 1506 N N . TRP A 1 195 ? -3.359 11.301 -1.573 1.00 97.25 195 TRP A N 1
ATOM 1507 C CA . TRP A 1 195 ? -4.709 10.767 -1.423 1.00 97.25 195 TRP A CA 1
ATOM 1508 C C . TRP A 1 195 ? -5.194 10.919 0.006 1.00 97.25 195 TRP A C 1
ATOM 1510 O O . TRP A 1 195 ? -4.404 11.079 0.937 1.00 97.25 195 TRP A O 1
ATOM 1520 N N . ASP A 1 196 ? -6.508 10.863 0.147 1.00 97.44 196 ASP A N 1
ATOM 1521 C CA . ASP A 1 196 ? -7.167 10.829 1.437 1.00 97.44 196 ASP A CA 1
ATOM 1522 C C . ASP A 1 196 ? -7.821 9.457 1.599 1.00 97.44 196 ASP A C 1
ATOM 1524 O O . ASP A 1 196 ? -8.387 8.902 0.649 1.00 97.44 196 ASP A O 1
ATOM 1528 N N . MET A 1 197 ? -7.715 8.903 2.802 1.00 97.06 197 MET A N 1
ATOM 1529 C CA . MET A 1 197 ? -8.512 7.755 3.223 1.00 97.06 197 MET A CA 1
ATOM 1530 C C . MET A 1 197 ? -9.931 8.217 3.562 1.00 97.06 197 MET A C 1
ATOM 1532 O O . MET A 1 197 ? -10.141 9.367 3.968 1.00 97.06 197 MET A O 1
ATOM 1536 N N . ALA A 1 198 ? -10.908 7.321 3.428 1.00 95.81 198 ALA A N 1
ATOM 1537 C CA . ALA A 1 198 ? -12.278 7.618 3.824 1.00 95.81 198 ALA A CA 1
ATOM 1538 C C . ALA A 1 198 ? -12.359 7.964 5.324 1.00 95.81 198 ALA A C 1
ATOM 1540 O O . ALA A 1 198 ? -11.585 7.426 6.123 1.00 95.81 198 ALA A O 1
ATOM 1541 N N . PRO A 1 199 ? -13.308 8.832 5.727 1.00 95.69 199 PRO A N 1
ATOM 1542 C CA . PRO A 1 199 ? -13.575 9.084 7.134 1.00 95.69 199 PRO A CA 1
ATOM 1543 C C . PRO A 1 199 ? -13.904 7.787 7.873 1.00 95.69 199 PRO A C 1
ATOM 1545 O O . PRO A 1 199 ? -14.796 7.044 7.462 1.00 95.69 199 PRO A O 1
ATOM 1548 N N . TYR A 1 200 ? -13.214 7.550 8.982 1.00 95.06 200 TYR A N 1
ATOM 1549 C CA . TYR A 1 200 ? -13.368 6.349 9.781 1.00 95.06 200 TYR A CA 1
ATOM 1550 C C . TYR A 1 200 ? -14.767 6.273 10.396 1.00 95.06 200 TYR A C 1
ATOM 1552 O O . TYR A 1 200 ? -15.272 7.241 10.972 1.00 95.06 200 TYR A O 1
ATOM 1560 N N . THR A 1 201 ? -15.417 5.121 10.296 1.00 91.56 201 THR A N 1
ATOM 1561 C CA . THR A 1 201 ? -16.798 4.938 10.762 1.00 91.56 201 THR A CA 1
ATOM 1562 C C . THR A 1 201 ? -16.885 4.334 12.158 1.00 91.56 201 THR A C 1
ATOM 1564 O O . THR A 1 201 ? -17.951 4.394 12.771 1.00 91.56 201 THR A O 1
ATOM 1567 N N . GLY A 1 202 ? -15.786 3.779 12.681 1.00 81.44 202 GLY A N 1
ATOM 1568 C CA . GLY A 1 202 ? -15.749 3.121 13.991 1.00 81.44 202 GLY A CA 1
ATOM 1569 C C . GLY A 1 202 ? -16.172 1.652 13.986 1.00 81.44 202 GLY A C 1
ATOM 1570 O O . GLY A 1 202 ? -16.320 1.072 15.058 1.00 81.44 202 GLY A O 1
ATOM 1571 N N . THR A 1 203 ? -16.423 1.057 12.815 1.00 73.75 203 THR A N 1
ATOM 1572 C CA . THR A 1 203 ? -16.978 -0.312 12.714 1.00 73.75 203 THR A CA 1
ATOM 1573 C C . THR A 1 203 ? -16.269 -1.218 11.724 1.00 73.75 203 THR A C 1
ATOM 1575 O O . THR A 1 203 ? -16.503 -2.428 11.725 1.00 73.75 203 THR A O 1
ATOM 1578 N N . LYS A 1 204 ? -15.437 -0.651 10.858 1.00 70.12 204 LYS A N 1
ATOM 1579 C CA . LYS A 1 204 ? -14.649 -1.425 9.918 1.00 70.12 204 LYS A CA 1
ATOM 1580 C C . LYS A 1 204 ? -13.336 -1.756 10.589 1.00 70.12 204 LYS A C 1
ATOM 1582 O O . LYS A 1 204 ? -12.781 -0.906 11.257 1.00 70.12 204 LYS A O 1
ATOM 1587 N N . THR A 1 205 ? -12.911 -3.005 10.480 1.00 72.75 205 THR A N 1
ATOM 1588 C CA . THR A 1 205 ? -11.611 -3.447 10.972 1.00 72.75 205 THR A CA 1
ATOM 1589 C C . THR A 1 205 ? -11.135 -4.522 10.018 1.00 72.75 205 THR A C 1
ATOM 1591 O O . THR A 1 205 ? -11.756 -5.582 9.886 1.00 72.75 205 THR A O 1
ATOM 1594 N N . GLY A 1 206 ? -10.074 -4.219 9.282 1.00 76.12 206 GLY A N 1
ATOM 1595 C CA . GLY A 1 206 ? -9.388 -5.189 8.449 1.00 76.12 206 GLY A CA 1
ATOM 1596 C C . GLY A 1 206 ? -8.754 -6.261 9.321 1.00 76.12 206 GLY A C 1
ATOM 1597 O O . GLY A 1 206 ? -8.244 -5.991 10.408 1.00 76.12 206 GLY A O 1
ATOM 1598 N N . ARG A 1 207 ? -8.785 -7.501 8.838 1.00 81.56 207 ARG A N 1
ATOM 1599 C CA . ARG A 1 207 ? -8.122 -8.615 9.508 1.00 81.56 207 ARG A CA 1
ATOM 1600 C C . ARG A 1 207 ? -6.619 -8.349 9.586 1.00 81.56 207 ARG A C 1
ATOM 1602 O O . ARG A 1 207 ? -6.040 -7.845 8.629 1.00 81.56 207 ARG A O 1
ATOM 1609 N N . GLU A 1 208 ? -5.995 -8.710 10.703 1.00 88.06 208 GLU A N 1
ATOM 1610 C CA . GLU A 1 208 ? -4.536 -8.728 10.815 1.00 88.06 208 GLU A CA 1
ATOM 1611 C C . GLU A 1 208 ? -3.932 -9.863 9.991 1.00 88.06 208 GLU A C 1
ATOM 1613 O O . GLU A 1 208 ? -4.402 -11.008 10.029 1.00 88.06 208 GLU A O 1
ATOM 1618 N N . PHE A 1 209 ? -2.893 -9.529 9.236 1.00 91.44 209 PHE A N 1
ATOM 1619 C CA . PHE A 1 209 ? -2.100 -10.483 8.474 1.00 91.44 209 PHE A CA 1
ATOM 1620 C C . PHE A 1 209 ? -0.678 -9.962 8.295 1.00 91.44 209 PHE A C 1
ATOM 1622 O O . PHE A 1 209 ? -0.442 -8.758 8.342 1.00 91.44 209 PHE A O 1
ATOM 1629 N N . THR A 1 210 ? 0.253 -10.862 8.026 1.00 93.94 210 THR A N 1
ATOM 1630 C CA . THR A 1 210 ? 1.581 -10.545 7.498 1.00 93.94 210 THR A CA 1
ATOM 1631 C C . THR A 1 210 ? 1.813 -11.320 6.207 1.00 93.94 210 THR A C 1
ATOM 1633 O O . THR A 1 210 ? 1.085 -12.270 5.908 1.00 93.94 210 THR A O 1
ATOM 1636 N N . TYR A 1 211 ? 2.843 -10.963 5.440 1.00 90.94 211 TYR A N 1
ATOM 1637 C CA . TYR A 1 211 ? 3.229 -11.779 4.288 1.00 90.94 211 TYR A CA 1
ATOM 1638 C C . TYR A 1 211 ? 3.579 -13.219 4.711 1.00 90.94 211 TYR A C 1
ATOM 1640 O O . TYR A 1 211 ? 3.175 -14.171 4.046 1.00 90.94 211 TYR A O 1
ATOM 1648 N N . GLY A 1 212 ? 4.271 -13.388 5.844 1.00 89.38 212 GLY A N 1
ATOM 1649 C CA . GLY A 1 212 ? 4.653 -14.694 6.387 1.00 89.38 212 GLY A CA 1
ATOM 1650 C C . GLY A 1 212 ? 3.486 -15.558 6.875 1.00 89.38 212 GLY A C 1
ATOM 1651 O O . GLY A 1 212 ? 3.597 -16.780 6.873 1.00 89.38 212 GLY A O 1
ATOM 1652 N N . ASP A 1 213 ? 2.354 -14.959 7.254 1.00 88.81 213 ASP A N 1
ATOM 1653 C CA . ASP A 1 213 ? 1.139 -15.719 7.589 1.00 88.81 213 ASP A CA 1
ATOM 1654 C C . ASP A 1 213 ? 0.446 -16.287 6.347 1.00 88.81 213 ASP A C 1
ATOM 1656 O O . ASP A 1 213 ? -0.259 -17.298 6.418 1.00 88.81 213 ASP A O 1
ATOM 1660 N N . LEU A 1 214 ? 0.606 -15.604 5.212 1.00 88.75 214 LEU A N 1
ATOM 1661 C CA . LEU A 1 214 ? -0.048 -15.939 3.951 1.00 88.75 214 LEU A CA 1
ATOM 1662 C C . LEU A 1 214 ? 0.782 -16.915 3.110 1.00 88.75 214 LEU A C 1
ATOM 1664 O O . LEU A 1 214 ? 0.212 -17.701 2.352 1.00 88.75 214 LEU A O 1
ATOM 1668 N N . HIS A 1 215 ? 2.107 -16.891 3.272 1.00 88.50 215 HIS A N 1
ATOM 1669 C CA . HIS A 1 215 ? 3.060 -17.645 2.461 1.00 88.50 215 HIS A CA 1
ATOM 1670 C C . HIS A 1 215 ? 4.051 -18.404 3.337 1.00 88.50 215 HIS A C 1
ATOM 1672 O O . HIS A 1 215 ? 4.689 -17.836 4.219 1.00 88.50 215 HIS A O 1
ATOM 1678 N N . ALA A 1 216 ? 4.227 -19.695 3.058 1.00 86.25 216 ALA A N 1
ATOM 1679 C CA . ALA A 1 216 ? 5.270 -20.492 3.695 1.00 86.25 216 ALA A CA 1
ATOM 1680 C C . ALA A 1 216 ? 6.672 -20.042 3.240 1.00 86.25 216 ALA A C 1
ATOM 1682 O O . ALA A 1 216 ? 6.830 -19.517 2.137 1.00 86.25 216 ALA A O 1
ATOM 1683 N N . ASP A 1 217 ? 7.699 -20.315 4.051 1.00 84.69 217 ASP A N 1
ATOM 1684 C CA . ASP A 1 217 ? 9.092 -19.916 3.778 1.00 84.69 217 ASP A CA 1
ATOM 1685 C C . ASP A 1 217 ? 9.681 -20.524 2.484 1.00 84.69 217 ASP A C 1
ATOM 1687 O O . ASP A 1 217 ? 10.704 -20.057 1.982 1.00 84.69 217 ASP A O 1
ATOM 1691 N N . ASP A 1 218 ? 9.057 -21.568 1.933 1.00 85.38 218 ASP A N 1
ATOM 1692 C CA . ASP A 1 218 ? 9.418 -22.224 0.672 1.00 85.38 218 ASP A CA 1
ATOM 1693 C C . ASP A 1 218 ? 8.552 -21.791 -0.526 1.00 85.38 218 ASP A C 1
ATOM 1695 O O . ASP A 1 218 ? 8.744 -22.292 -1.636 1.00 85.38 218 ASP A O 1
ATOM 1699 N N . THR A 1 219 ? 7.627 -20.847 -0.326 1.00 87.31 219 THR A N 1
ATOM 1700 C CA . THR A 1 219 ? 6.815 -20.267 -1.404 1.00 87.31 219 THR A CA 1
ATOM 1701 C C . THR A 1 219 ? 7.714 -19.531 -2.392 1.00 87.31 219 THR A C 1
ATOM 1703 O O . THR A 1 219 ? 8.603 -18.787 -1.987 1.00 87.31 219 THR A O 1
ATOM 1706 N N . GLU A 1 220 ? 7.495 -19.725 -3.694 1.00 87.88 220 GLU A N 1
ATOM 1707 C CA . GLU A 1 220 ? 8.278 -19.042 -4.726 1.00 87.88 220 GLU A CA 1
ATOM 1708 C C . GLU A 1 220 ? 8.180 -17.515 -4.581 1.00 87.88 220 GLU A C 1
ATOM 1710 O O . GLU A 1 220 ? 7.096 -16.961 -4.391 1.00 87.88 220 GLU A O 1
ATOM 1715 N N . CYS A 1 221 ? 9.322 -16.830 -4.708 1.00 90.75 221 CYS A N 1
ATOM 1716 C CA . CYS A 1 221 ? 9.365 -15.379 -4.616 1.00 90.75 221 CYS A CA 1
ATOM 1717 C C . CYS A 1 221 ? 8.519 -14.740 -5.738 1.00 90.75 221 CYS A C 1
ATOM 1719 O O . CYS A 1 221 ? 8.725 -15.055 -6.915 1.00 90.75 221 CYS A O 1
ATOM 1721 N N . PRO A 1 222 ? 7.633 -13.772 -5.425 1.00 91.56 222 PRO A N 1
ATOM 1722 C CA . PRO A 1 222 ? 6.837 -13.072 -6.436 1.00 91.56 222 PRO A CA 1
ATOM 1723 C C . PRO A 1 222 ? 7.688 -12.231 -7.404 1.00 91.56 222 PRO A C 1
ATOM 1725 O O . PRO A 1 222 ? 7.219 -11.847 -8.476 1.00 91.56 222 PRO A O 1
ATOM 1728 N N . LEU A 1 223 ? 8.944 -11.940 -7.050 1.00 91.62 223 LEU A N 1
ATOM 1729 C CA . LEU A 1 223 ? 9.941 -11.352 -7.940 1.00 91.62 223 LEU A CA 1
ATOM 1730 C C . LEU A 1 223 ? 10.768 -12.482 -8.563 1.00 91.62 223 LEU A C 1
ATOM 1732 O O . LEU A 1 223 ? 11.777 -12.908 -8.010 1.00 91.62 223 LEU A O 1
ATOM 1736 N N . THR A 1 224 ? 10.325 -12.985 -9.717 1.00 91.12 224 THR A N 1
ATOM 1737 C CA . THR A 1 224 ? 10.892 -14.186 -10.351 1.00 91.12 224 THR A CA 1
ATOM 1738 C C . THR A 1 224 ? 12.423 -14.161 -10.408 1.00 91.12 224 THR A C 1
ATOM 1740 O O . THR A 1 224 ? 13.034 -13.206 -10.896 1.00 91.12 224 THR A O 1
ATOM 1743 N N . GLY A 1 225 ? 13.039 -15.239 -9.918 1.00 91.31 225 GLY A N 1
ATOM 1744 C CA . GLY A 1 225 ? 14.488 -15.439 -9.912 1.00 91.31 225 GLY A CA 1
ATOM 1745 C C . GLY A 1 225 ? 15.249 -14.760 -8.767 1.00 91.31 225 GLY A C 1
ATOM 1746 O O . GLY A 1 225 ? 16.442 -15.024 -8.632 1.00 91.31 225 GLY A O 1
ATOM 1747 N N . LEU A 1 226 ? 14.594 -13.931 -7.945 1.00 92.38 226 LEU A N 1
ATOM 1748 C CA . LEU A 1 226 ? 15.152 -13.461 -6.676 1.00 92.38 226 LEU A CA 1
ATOM 1749 C C . LEU A 1 226 ? 15.145 -14.598 -5.641 1.00 92.38 226 LEU A C 1
ATOM 1751 O O . LEU A 1 226 ? 14.195 -15.376 -5.552 1.00 92.38 226 LEU A O 1
ATOM 1755 N N . ASP A 1 227 ? 16.202 -14.664 -4.840 1.00 92.44 227 ASP A N 1
ATOM 1756 C CA . ASP A 1 227 ? 16.333 -15.549 -3.694 1.00 92.44 227 ASP A CA 1
ATOM 1757 C C . ASP A 1 227 ? 15.219 -15.273 -2.683 1.00 92.44 227 ASP A C 1
ATOM 1759 O O . ASP A 1 227 ? 14.996 -14.138 -2.246 1.00 92.44 227 ASP A O 1
ATOM 1763 N N . ASN A 1 228 ? 14.517 -16.336 -2.295 1.00 90.56 228 ASN A N 1
ATOM 1764 C CA . ASN A 1 228 ? 13.364 -16.193 -1.424 1.00 90.56 228 ASN A CA 1
ATOM 1765 C C . ASN A 1 228 ? 13.752 -15.694 -0.027 1.00 90.56 228 ASN A C 1
ATOM 1767 O O . ASN A 1 228 ? 13.021 -14.911 0.569 1.00 90.56 228 ASN A O 1
ATOM 1771 N N . GLY A 1 229 ? 14.925 -16.084 0.481 1.00 90.56 229 GLY A N 1
ATOM 1772 C CA . GLY A 1 229 ? 15.432 -15.598 1.762 1.00 90.56 229 GLY A CA 1
ATOM 1773 C C . GLY A 1 229 ? 15.678 -14.090 1.744 1.00 90.56 229 GLY A C 1
ATOM 1774 O O . GLY A 1 229 ? 15.267 -13.393 2.673 1.00 90.56 229 GLY A O 1
ATOM 1775 N N . ALA A 1 230 ? 16.277 -13.571 0.667 1.00 89.25 230 ALA A N 1
ATOM 1776 C CA . ALA A 1 230 ? 16.472 -12.135 0.471 1.00 89.25 230 ALA A CA 1
ATOM 1777 C C . ALA A 1 230 ? 15.136 -11.373 0.489 1.00 89.25 230 ALA A C 1
ATOM 1779 O O . ALA A 1 230 ? 15.017 -10.357 1.172 1.00 89.25 230 ALA A O 1
ATOM 1780 N N . PHE A 1 231 ? 14.108 -11.884 -0.190 1.00 91.69 231 PHE A N 1
ATOM 1781 C CA . PHE A 1 231 ? 12.783 -11.262 -0.188 1.00 91.69 231 PHE A CA 1
ATOM 1782 C C . PHE A 1 231 ? 12.071 -11.354 1.173 1.00 91.69 231 PHE A C 1
ATOM 1784 O O . PHE A 1 231 ? 11.623 -10.338 1.707 1.00 91.69 231 PHE A O 1
ATOM 1791 N N . LEU A 1 232 ? 12.007 -12.546 1.774 1.00 90.94 232 LEU A N 1
ATOM 1792 C CA . LEU A 1 232 ? 11.336 -12.770 3.058 1.00 90.94 232 LEU A CA 1
ATOM 1793 C C . LEU A 1 232 ? 11.979 -11.974 4.197 1.00 90.94 232 LEU A C 1
ATOM 1795 O O . LEU A 1 232 ? 11.261 -11.434 5.033 1.00 90.94 232 LEU A O 1
ATOM 1799 N N . SER A 1 233 ? 13.307 -11.825 4.202 1.00 89.19 233 SER A N 1
ATOM 1800 C CA . SER A 1 233 ? 14.007 -10.993 5.193 1.00 89.19 233 SER A CA 1
ATOM 1801 C C . SER A 1 233 ? 13.570 -9.526 5.196 1.00 89.19 233 SER A C 1
ATOM 1803 O O . SER A 1 233 ? 13.778 -8.834 6.190 1.00 89.19 233 SER A O 1
ATOM 1805 N N . MET A 1 234 ? 12.969 -9.053 4.101 1.00 86.88 234 MET A N 1
ATOM 1806 C CA . MET A 1 234 ? 12.365 -7.731 4.052 1.00 86.88 234 MET A CA 1
ATOM 1807 C C . MET A 1 234 ? 10.946 -7.758 4.604 1.00 86.88 234 MET A C 1
ATOM 1809 O O . MET A 1 234 ? 10.651 -6.993 5.508 1.00 86.88 234 MET A O 1
ATOM 1813 N N . VAL A 1 235 ? 10.072 -8.599 4.040 1.00 90.12 235 VAL A N 1
ATOM 1814 C CA . VAL A 1 235 ? 8.616 -8.379 4.118 1.00 90.12 235 VAL A CA 1
ATOM 1815 C C . VAL A 1 235 ? 7.859 -9.346 5.022 1.00 90.12 235 VAL A C 1
ATOM 1817 O O . VAL A 1 235 ? 6.672 -9.132 5.257 1.00 90.12 235 VAL A O 1
ATOM 1820 N N . LYS A 1 236 ? 8.505 -10.417 5.501 1.00 91.12 236 LYS A N 1
ATOM 1821 C CA . LYS A 1 236 ? 7.824 -11.532 6.179 1.00 91.12 236 LYS A CA 1
ATOM 1822 C C . LYS A 1 236 ? 6.953 -11.067 7.345 1.00 91.12 236 LYS A C 1
ATOM 1824 O O . LYS A 1 236 ? 5.811 -11.498 7.436 1.00 91.12 236 LYS A O 1
ATOM 1829 N N . ASP A 1 237 ? 7.475 -10.154 8.158 1.00 90.94 237 ASP A N 1
ATOM 1830 C CA . ASP A 1 237 ? 6.832 -9.699 9.394 1.00 90.94 237 ASP A CA 1
ATOM 1831 C C . ASP A 1 237 ? 6.123 -8.339 9.240 1.00 90.94 237 ASP A C 1
ATOM 1833 O O . ASP A 1 237 ? 5.720 -7.726 10.228 1.00 90.94 237 ASP A O 1
ATOM 1837 N N . TRP A 1 238 ? 5.982 -7.823 8.012 1.00 92.88 238 TRP A N 1
ATOM 1838 C CA . TRP A 1 238 ? 5.262 -6.570 7.779 1.00 92.88 238 TRP A CA 1
ATOM 1839 C C . TRP A 1 238 ? 3.760 -6.796 7.923 1.00 92.88 238 TRP A C 1
ATOM 1841 O O . TRP A 1 238 ? 3.153 -7.540 7.147 1.00 92.88 238 TRP A O 1
ATOM 1851 N N . GLY A 1 239 ? 3.166 -6.132 8.914 1.00 94.00 239 GLY A N 1
ATOM 1852 C CA . GLY A 1 239 ? 1.729 -6.154 9.144 1.00 94.00 239 GLY A CA 1
ATOM 1853 C C . GLY A 1 239 ? 0.986 -5.562 7.956 1.00 94.00 239 GLY A C 1
ATOM 1854 O O . GLY A 1 239 ? 1.423 -4.592 7.346 1.00 94.00 239 GLY A O 1
ATOM 1855 N N . GLY A 1 240 ? -0.142 -6.157 7.602 1.00 94.62 240 GLY A N 1
ATOM 1856 C CA . GLY A 1 240 ? -1.008 -5.656 6.559 1.00 94.62 240 GLY A CA 1
ATOM 1857 C C . GLY A 1 240 ? -0.348 -5.539 5.190 1.00 94.62 240 GLY A C 1
ATOM 1858 O O . GLY A 1 240 ? -0.764 -4.661 4.452 1.00 94.62 240 GLY A O 1
ATOM 1859 N N . TYR A 1 241 ? 0.670 -6.331 4.838 1.00 96.31 241 TYR A N 1
ATOM 1860 C CA . TYR A 1 241 ? 1.351 -6.251 3.539 1.00 96.31 241 TYR A CA 1
ATOM 1861 C C . TYR A 1 241 ? 1.319 -7.584 2.787 1.00 96.31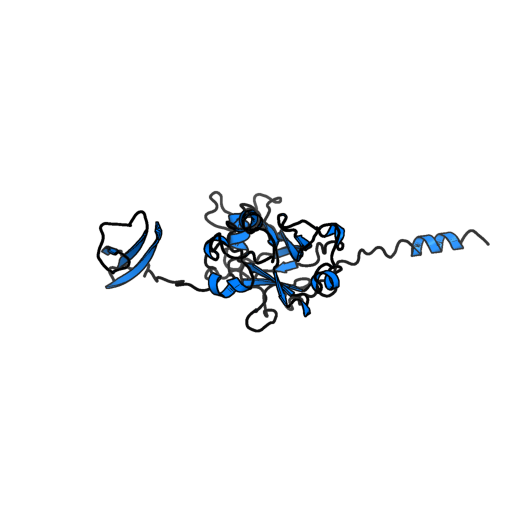 241 TYR A C 1
ATOM 1863 O O . TYR A 1 241 ? 1.648 -8.635 3.335 1.00 96.31 241 TYR A O 1
ATOM 1871 N N . GLY A 1 242 ? 0.945 -7.537 1.508 1.00 95.44 242 GLY A N 1
ATOM 1872 C CA . GLY A 1 242 ? 0.894 -8.694 0.620 1.00 95.44 242 GLY A CA 1
ATOM 1873 C C . GLY A 1 242 ? 0.961 -8.320 -0.859 1.00 95.44 242 GLY A C 1
ATOM 1874 O O . GLY A 1 242 ? 0.893 -7.153 -1.245 1.00 95.44 242 GLY A O 1
ATOM 1875 N N . THR A 1 243 ? 1.069 -9.318 -1.729 1.00 95.88 243 THR A N 1
ATOM 1876 C CA . THR A 1 243 ? 0.956 -9.123 -3.181 1.00 95.88 243 THR A CA 1
ATOM 1877 C C . THR A 1 243 ? -0.505 -8.860 -3.579 1.00 95.88 243 THR A C 1
ATOM 1879 O O . THR A 1 243 ? -1.419 -9.178 -2.816 1.00 95.88 243 THR A O 1
ATOM 1882 N N . PRO A 1 244 ? -0.797 -8.320 -4.776 1.00 96.62 244 PRO A N 1
ATOM 1883 C CA . PRO A 1 244 ? -2.177 -8.172 -5.246 1.00 96.62 244 PRO A CA 1
ATOM 1884 C C . PRO A 1 244 ? -2.968 -9.490 -5.271 1.00 96.62 244 PRO A C 1
ATOM 1886 O O . PRO A 1 244 ? -4.173 -9.483 -5.035 1.00 96.62 244 PRO A O 1
ATOM 1889 N N . ALA A 1 245 ? -2.301 -10.624 -5.517 1.00 94.38 245 ALA A N 1
ATOM 1890 C CA . ALA A 1 245 ? -2.936 -11.944 -5.513 1.00 94.38 245 ALA A CA 1
ATOM 1891 C C . ALA A 1 245 ? -3.429 -12.366 -4.117 1.00 94.38 245 ALA A C 1
ATOM 1893 O O . ALA A 1 245 ? -4.350 -13.173 -4.003 1.00 94.38 245 ALA A O 1
ATOM 1894 N N . ASP A 1 246 ? -2.870 -11.772 -3.063 1.00 94.81 246 ASP A N 1
ATOM 1895 C CA . ASP A 1 246 ? -3.187 -12.105 -1.677 1.00 94.81 246 ASP A CA 1
ATOM 1896 C C . ASP A 1 246 ? -4.475 -11.462 -1.171 1.00 94.81 246 ASP A C 1
ATOM 1898 O O . ASP A 1 246 ? -4.932 -11.793 -0.079 1.00 94.81 246 ASP A O 1
ATOM 1902 N N . PHE A 1 247 ? -5.091 -10.565 -1.946 1.00 94.56 247 PHE A N 1
ATOM 1903 C CA . PHE A 1 247 ? -6.247 -9.795 -1.496 1.00 94.56 247 PHE A CA 1
ATOM 1904 C C . PHE A 1 247 ? -7.385 -10.682 -0.976 1.00 94.56 247 PHE A C 1
ATOM 1906 O O . PHE A 1 247 ? -7.968 -10.395 0.070 1.00 94.56 247 PHE A O 1
ATOM 1913 N N . GLU A 1 248 ? -7.688 -11.791 -1.658 1.00 91.25 248 GLU A N 1
ATOM 1914 C CA . GLU A 1 248 ? -8.724 -12.721 -1.195 1.00 91.25 248 GLU A CA 1
ATOM 1915 C C . GLU A 1 248 ? -8.315 -13.453 0.087 1.00 91.25 248 GLU A C 1
ATOM 1917 O O . GLU A 1 248 ? -9.132 -13.597 0.994 1.00 91.25 248 GLU A O 1
ATOM 1922 N N . ALA A 1 249 ? -7.059 -13.886 0.208 1.00 87.88 249 ALA A N 1
ATOM 1923 C CA . ALA A 1 249 ? -6.567 -14.557 1.409 1.00 87.88 249 ALA A CA 1
ATOM 1924 C C . ALA A 1 249 ? -6.556 -13.606 2.621 1.00 87.88 249 ALA A C 1
ATOM 1926 O O . ALA A 1 249 ? -7.023 -13.977 3.695 1.00 87.88 249 ALA A O 1
ATOM 1927 N N . ALA A 1 250 ? -6.121 -12.360 2.422 1.00 86.94 250 ALA A N 1
ATOM 1928 C CA . ALA A 1 250 ? -6.059 -11.324 3.449 1.00 86.94 250 ALA A CA 1
ATOM 1929 C C . ALA A 1 250 ? -7.449 -10.854 3.922 1.00 86.94 250 ALA A C 1
ATOM 1931 O O . ALA A 1 250 ? -7.622 -10.496 5.085 1.00 86.94 250 ALA A O 1
ATOM 1932 N N . THR A 1 251 ? -8.456 -10.875 3.042 1.00 84.88 251 THR A N 1
ATOM 1933 C CA . THR A 1 251 ? -9.831 -10.446 3.370 1.00 84.88 251 THR A CA 1
ATOM 1934 C C . THR A 1 251 ? -10.773 -11.593 3.736 1.00 84.88 251 THR A C 1
ATOM 1936 O O . THR A 1 251 ? -11.855 -11.356 4.281 1.00 84.88 251 THR A O 1
ATOM 1939 N N . SER A 1 252 ? -10.385 -12.843 3.471 1.00 69.19 252 SER A N 1
ATOM 1940 C CA . SER A 1 252 ? -11.173 -14.024 3.823 1.00 69.19 252 SER A CA 1
ATOM 1941 C C . SER A 1 252 ? -10.890 -14.505 5.252 1.00 69.19 252 SER A C 1
ATOM 1943 O O . SER A 1 252 ? -9.769 -14.488 5.766 1.00 69.19 252 SER A O 1
ATOM 1945 N N . GLY A 1 253 ? -11.941 -14.941 5.946 1.00 57.66 253 GLY A N 1
ATOM 1946 C CA . GLY A 1 253 ? -11.835 -15.404 7.326 1.00 57.66 253 GLY A CA 1
ATOM 1947 C C . GLY A 1 253 ? -13.161 -15.378 8.074 1.00 57.66 253 GLY A C 1
ATOM 1948 O O . GLY A 1 253 ? -14.144 -14.784 7.633 1.00 57.66 253 GLY A O 1
ATOM 1949 N N . ILE A 1 254 ? -13.199 -16.049 9.226 1.00 51.00 254 ILE A N 1
ATOM 1950 C CA . ILE A 1 254 ? -14.330 -15.967 10.154 1.00 51.00 254 ILE A CA 1
ATOM 1951 C C . ILE A 1 254 ? -14.166 -14.665 10.950 1.00 51.00 254 ILE A C 1
ATOM 1953 O O . ILE A 1 254 ? -13.465 -14.644 11.955 1.00 51.00 254 ILE A O 1
ATOM 1957 N N . ASN A 1 255 ? -14.810 -13.588 10.491 1.00 46.22 255 ASN A N 1
ATOM 1958 C CA . ASN A 1 255 ? -14.642 -12.238 11.057 1.00 46.22 255 ASN A CA 1
ATOM 1959 C C . ASN A 1 255 ? -15.522 -11.943 12.279 1.00 46.22 255 ASN A C 1
ATOM 1961 O O . ASN A 1 255 ? -15.476 -10.844 12.806 1.00 46.22 255 ASN A O 1
ATOM 1965 N N . ASN A 1 256 ? -16.331 -12.900 12.735 1.00 44.72 256 ASN A N 1
ATOM 1966 C CA . ASN A 1 256 ? -17.250 -12.707 13.850 1.00 44.72 256 ASN A CA 1
ATOM 1967 C C . ASN A 1 256 ? -17.563 -14.056 14.494 1.00 44.72 256 ASN A C 1
ATOM 1969 O O . ASN A 1 256 ? -18.507 -14.737 14.091 1.00 44.72 256 ASN A O 1
ATOM 1973 N N . VAL A 1 257 ? -16.817 -14.443 15.529 1.00 50.47 257 VAL A N 1
ATOM 1974 C CA . VAL A 1 257 ? -17.415 -15.324 16.537 1.00 50.47 257 VAL A CA 1
ATOM 1975 C C . VAL A 1 257 ? -18.166 -14.393 17.475 1.00 50.47 257 VAL A C 1
ATOM 1977 O O . VAL A 1 257 ? -17.587 -13.867 18.418 1.00 50.47 257 VAL A O 1
ATOM 1980 N N . ALA A 1 258 ? -19.422 -14.094 17.137 1.00 46.16 258 ALA A N 1
ATOM 1981 C CA . ALA A 1 258 ? -20.255 -13.195 17.923 1.00 46.16 258 ALA A CA 1
ATOM 1982 C C . ALA A 1 258 ? -20.299 -13.687 19.376 1.00 46.16 258 ALA A C 1
ATOM 1984 O O . ALA A 1 258 ? -20.900 -14.719 19.674 1.00 46.16 258 ALA A O 1
ATOM 1985 N N . ILE A 1 259 ? -19.631 -12.959 20.267 1.00 52.38 259 ILE A N 1
ATOM 1986 C CA . ILE A 1 259 ? -19.841 -13.078 21.701 1.00 52.38 259 ILE A CA 1
ATOM 1987 C C . ILE A 1 259 ? -21.013 -12.150 21.977 1.00 52.38 259 ILE A C 1
ATOM 1989 O O . ILE A 1 259 ? -20.905 -10.942 21.772 1.00 52.38 259 ILE A O 1
ATOM 1993 N N . ASP A 1 260 ? -22.151 -12.701 22.387 1.00 52.22 260 ASP A N 1
ATOM 1994 C CA . ASP A 1 260 ? -23.185 -11.883 23.006 1.00 52.22 260 ASP A CA 1
ATOM 1995 C C . ASP A 1 260 ? -22.569 -11.258 24.265 1.00 52.22 260 ASP A C 1
ATOM 1997 O O . ASP A 1 260 ? -22.411 -11.922 25.288 1.00 52.22 260 ASP A O 1
ATOM 2001 N N . GLY A 1 261 ? -22.156 -9.991 24.163 1.00 55.78 261 GLY A N 1
ATOM 2002 C CA . GLY A 1 261 ? -21.473 -9.256 25.230 1.00 55.78 261 GLY A CA 1
ATOM 2003 C C . GLY A 1 261 ? -22.344 -8.992 26.461 1.00 55.78 261 GLY A C 1
ATOM 2004 O O . GLY A 1 261 ? -21.862 -8.400 27.422 1.00 55.78 261 GLY A O 1
ATOM 2005 N N . THR A 1 262 ? -23.614 -9.411 26.442 1.00 64.19 262 THR A N 1
ATOM 2006 C CA . THR A 1 262 ? -24.525 -9.333 27.592 1.00 64.19 262 THR A CA 1
ATOM 2007 C C . THR A 1 262 ? -24.668 -10.655 28.346 1.00 64.19 262 THR A C 1
ATOM 2009 O O . THR A 1 262 ? -25.220 -10.671 29.446 1.00 64.19 262 THR A O 1
ATOM 2012 N N . ALA A 1 263 ? -24.173 -11.760 27.782 1.00 73.12 263 ALA A N 1
ATOM 2013 C CA . ALA A 1 263 ? -24.296 -13.084 28.369 1.00 73.12 263 ALA A CA 1
ATOM 2014 C C . ALA A 1 263 ? -23.008 -13.494 29.098 1.00 73.12 263 ALA A C 1
ATOM 2016 O O . ALA A 1 263 ? -21.929 -13.564 28.510 1.00 73.12 263 ALA A O 1
ATOM 2017 N N . ASP A 1 264 ? -23.133 -13.822 30.384 1.00 82.00 264 ASP A N 1
ATOM 2018 C CA . ASP A 1 264 ? -22.027 -14.341 31.189 1.00 82.00 264 ASP A CA 1
ATOM 2019 C C . ASP A 1 264 ? -21.465 -15.656 30.624 1.00 82.00 264 ASP A C 1
ATOM 2021 O O . ASP A 1 264 ? -22.200 -16.528 30.148 1.00 82.00 264 ASP A O 1
ATOM 2025 N N . ILE A 1 265 ? -20.150 -15.848 30.750 1.00 83.56 265 ILE A N 1
ATOM 2026 C CA . ILE A 1 265 ? -19.495 -17.121 30.435 1.00 83.56 265 ILE A CA 1
ATOM 2027 C C . ILE A 1 265 ? -19.827 -18.137 31.533 1.00 83.56 265 ILE A C 1
ATOM 2029 O O . ILE A 1 265 ? -19.406 -17.980 32.677 1.00 83.56 265 ILE A O 1
ATOM 2033 N N . VAL A 1 266 ? -20.526 -19.219 31.178 1.00 90.19 266 VAL A N 1
ATOM 2034 C CA . VAL A 1 266 ? -20.876 -20.299 32.121 1.00 90.19 266 VAL A CA 1
ATOM 2035 C C . VAL A 1 266 ? -19.909 -21.478 32.064 1.00 90.19 266 VAL A C 1
ATOM 2037 O O . VAL A 1 266 ? -19.752 -22.191 33.053 1.00 90.19 266 VAL A O 1
ATOM 2040 N N . ALA A 1 267 ? -19.239 -21.694 30.930 1.00 87.88 267 ALA A N 1
ATOM 2041 C CA . ALA A 1 267 ? -18.193 -22.705 30.813 1.00 87.88 267 ALA A CA 1
ATOM 2042 C C . ALA A 1 267 ? -17.182 -22.355 29.720 1.00 87.88 267 ALA A C 1
ATOM 2044 O O . ALA A 1 267 ? -17.528 -21.785 28.688 1.00 87.88 267 ALA A O 1
ATOM 2045 N N . THR A 1 268 ? -15.930 -22.760 29.925 1.00 89.81 268 THR A N 1
ATOM 2046 C CA . THR A 1 268 ? -14.931 -22.858 28.857 1.00 89.81 268 THR A CA 1
ATOM 2047 C C . THR A 1 268 ? -14.507 -24.316 28.730 1.00 89.81 268 THR A C 1
ATOM 2049 O O . THR A 1 268 ? -14.080 -24.941 29.700 1.00 89.81 268 THR A O 1
ATOM 2052 N N . GLU A 1 269 ? -14.649 -24.862 27.531 1.00 92.31 269 GLU A N 1
ATOM 2053 C CA . GLU A 1 269 ? -14.305 -26.231 27.170 1.00 92.31 269 GLU A CA 1
ATOM 2054 C C . GLU A 1 269 ? -13.236 -26.204 26.077 1.00 92.31 269 GLU A C 1
ATOM 2056 O O . GLU A 1 269 ? -13.225 -25.313 25.230 1.00 92.31 269 GLU A O 1
ATOM 2061 N N . TYR A 1 270 ? -12.342 -27.186 26.083 1.00 90.62 270 TYR A N 1
ATOM 2062 C CA . TYR A 1 270 ? -11.286 -27.320 25.087 1.00 90.62 270 TYR A CA 1
ATOM 2063 C C . TYR A 1 270 ? -11.416 -28.678 24.413 1.00 90.62 270 TYR A C 1
ATOM 2065 O O . TYR A 1 270 ? -11.711 -29.672 25.079 1.00 90.62 270 TYR A O 1
ATOM 2073 N N . TYR A 1 271 ? -11.202 -28.720 23.105 1.00 91.38 271 TYR A N 1
ATOM 2074 C CA . TYR A 1 271 ? -11.262 -29.927 22.294 1.00 91.38 271 TYR A CA 1
ATOM 2075 C C . TYR A 1 271 ? -10.047 -30.009 21.379 1.00 91.38 271 TYR A C 1
ATOM 2077 O O . TYR A 1 271 ? -9.530 -28.989 20.934 1.00 91.38 271 TYR A O 1
ATOM 2085 N N . ASP A 1 272 ? -9.600 -31.218 21.067 1.00 90.00 272 ASP A N 1
ATOM 2086 C CA . ASP A 1 272 ? -8.662 -31.417 19.968 1.00 90.00 272 ASP A CA 1
ATOM 2087 C C . ASP A 1 272 ? -9.368 -31.319 18.601 1.00 90.00 272 ASP A C 1
ATOM 2089 O O . ASP A 1 272 ? -10.597 -31.239 18.506 1.00 90.00 272 ASP A O 1
ATOM 2093 N N . LEU A 1 273 ? -8.591 -31.356 17.515 1.00 87.38 273 LEU A N 1
ATOM 2094 C CA . LEU A 1 273 ? -9.110 -31.328 16.139 1.00 87.38 273 LEU A CA 1
ATOM 2095 C C . LEU A 1 273 ? -10.071 -32.479 15.801 1.00 87.38 273 LEU A C 1
ATOM 2097 O O . LEU A 1 273 ? -10.812 -32.383 14.826 1.00 87.38 273 LEU A O 1
ATOM 2101 N N . MET A 1 274 ? -10.053 -33.564 16.579 1.00 88.56 274 MET A N 1
ATOM 2102 C CA . MET A 1 274 ? -10.931 -34.724 16.407 1.00 88.56 274 MET A CA 1
ATOM 2103 C C . MET A 1 274 ? -12.217 -34.607 17.238 1.00 88.56 274 MET A C 1
ATOM 2105 O O . MET A 1 274 ? -13.025 -35.534 17.248 1.00 88.56 274 MET A O 1
ATOM 2109 N N . GLY A 1 275 ? -12.421 -33.485 17.936 1.00 84.12 275 GLY A N 1
ATOM 2110 C CA . GLY A 1 275 ? -13.597 -33.233 18.764 1.00 84.12 275 GLY A CA 1
ATOM 2111 C C . GLY A 1 275 ? -13.567 -33.936 20.122 1.00 84.12 275 GLY A C 1
ATOM 2112 O O . GLY A 1 275 ? -14.603 -34.023 20.783 1.00 84.12 275 GLY A O 1
ATOM 2113 N N . ARG A 1 276 ? -12.412 -34.440 20.577 1.00 91.44 276 ARG A N 1
ATOM 2114 C CA . ARG A 1 276 ? -12.265 -35.011 21.926 1.00 91.44 276 ARG A CA 1
ATOM 2115 C C . ARG A 1 276 ? -11.967 -33.898 22.918 1.00 91.44 276 ARG A C 1
ATOM 2117 O O . ARG A 1 276 ? -11.095 -33.073 22.670 1.00 91.44 276 ARG A O 1
ATOM 2124 N N . ARG A 1 277 ? -12.662 -33.886 24.058 1.00 91.69 277 ARG A N 1
ATOM 2125 C CA . ARG A 1 277 ? -12.429 -32.897 25.120 1.00 91.69 277 ARG A CA 1
ATOM 2126 C C . ARG A 1 277 ? -11.032 -33.076 25.724 1.00 91.69 277 ARG A C 1
ATOM 2128 O O . ARG A 1 277 ? -10.643 -34.199 26.041 1.00 91.69 277 ARG A O 1
ATOM 2135 N N . VAL A 1 278 ? -10.315 -31.975 25.920 1.00 91.94 278 VAL A N 1
ATOM 2136 C CA . VAL A 1 278 ? -8.967 -31.921 26.504 1.00 91.94 278 VAL A CA 1
ATOM 2137 C C . VAL A 1 278 ? -8.926 -30.978 27.711 1.00 91.94 278 VAL A C 1
ATOM 2139 O O . VAL A 1 278 ? -9.792 -30.117 27.884 1.00 91.94 278 VAL A O 1
ATOM 2142 N N . ASN A 1 279 ? -7.926 -31.158 28.575 1.00 89.25 279 ASN A N 1
ATOM 2143 C CA . ASN A 1 279 ? -7.740 -30.355 29.785 1.00 89.25 279 ASN A CA 1
ATOM 2144 C C . ASN A 1 279 ? -6.884 -29.118 29.486 1.00 89.25 279 ASN A C 1
ATOM 2146 O O . ASN A 1 279 ? -5.736 -29.041 29.911 1.00 89.25 279 ASN A O 1
ATOM 2150 N N . GLY A 1 280 ? -7.459 -28.163 28.754 1.00 87.75 280 GLY A N 1
ATOM 2151 C CA . GLY A 1 280 ? -6.800 -26.902 28.408 1.00 87.75 280 GLY A CA 1
ATOM 2152 C C . GLY A 1 280 ? -6.261 -26.855 26.981 1.00 87.75 280 GLY A C 1
ATOM 2153 O O . GLY A 1 280 ? -6.582 -27.700 26.147 1.00 87.75 280 GLY A O 1
ATOM 2154 N N . GLU A 1 281 ? -5.468 -25.825 26.709 1.00 89.94 281 GLU A N 1
ATOM 2155 C CA . GLU A 1 281 ? -4.832 -25.604 25.411 1.00 89.94 281 GLU A CA 1
ATOM 2156 C C . GLU A 1 281 ? -3.647 -26.560 25.214 1.00 89.94 281 GLU A C 1
ATOM 2158 O O . GLU A 1 281 ? -2.832 -26.758 26.113 1.00 89.94 281 GLU A O 1
ATOM 2163 N N . ILE A 1 282 ? -3.571 -27.173 24.036 1.00 85.88 282 ILE A N 1
ATOM 2164 C CA . ILE A 1 282 ? -2.484 -28.060 23.615 1.00 85.88 282 ILE A CA 1
ATOM 2165 C C . ILE A 1 282 ? -1.277 -27.192 23.234 1.00 85.88 282 ILE A C 1
ATOM 2167 O O . ILE A 1 282 ? -1.410 -26.322 22.383 1.00 85.88 282 ILE A O 1
ATOM 2171 N N . GLU A 1 283 ? -0.113 -27.436 23.847 1.00 73.25 283 GLU A N 1
ATOM 2172 C CA . GLU A 1 283 ? 1.103 -26.612 23.679 1.00 73.25 283 GLU A CA 1
ATOM 2173 C C . GLU A 1 283 ? 1.773 -26.698 22.302 1.00 73.25 283 GLU A C 1
ATOM 2175 O O . GLU A 1 283 ? 2.537 -25.807 21.971 1.00 73.25 283 GLU A O 1
ATOM 2180 N N . ASN A 1 284 ? 1.539 -27.767 21.537 1.00 80.12 284 ASN A N 1
ATOM 2181 C CA . ASN A 1 284 ? 2.112 -27.961 20.201 1.00 80.12 284 ASN A CA 1
ATOM 2182 C C . ASN A 1 284 ? 1.026 -28.485 19.265 1.00 80.12 284 ASN A C 1
ATOM 2184 O O . ASN A 1 284 ? 0.988 -29.673 18.920 1.00 80.12 284 ASN A O 1
ATOM 2188 N N . GLY A 1 285 ? 0.066 -27.632 18.935 1.00 79.44 285 GLY A N 1
ATOM 2189 C CA . GLY A 1 285 ? -1.039 -28.036 18.088 1.00 79.44 285 GLY A CA 1
ATOM 2190 C C . GLY A 1 285 ? -2.246 -27.125 18.151 1.00 79.44 285 GLY A C 1
ATOM 2191 O O . GLY A 1 285 ? -2.261 -26.052 18.747 1.00 79.44 285 GLY A O 1
ATOM 2192 N N . VAL A 1 286 ? -3.304 -27.589 17.496 1.00 85.25 286 VAL A N 1
ATOM 2193 C CA . VAL A 1 286 ? -4.558 -26.856 17.438 1.00 85.25 286 VAL A CA 1
ATOM 2194 C C . VAL A 1 286 ? -5.520 -27.365 18.501 1.00 85.25 286 VAL A C 1
ATOM 2196 O O . VAL A 1 286 ? -5.880 -28.543 18.523 1.00 85.25 286 VAL A O 1
ATOM 2199 N N . THR A 1 287 ? -6.026 -26.428 19.294 1.00 91.69 287 THR A N 1
ATOM 2200 C CA . THR A 1 287 ? -7.135 -26.622 20.225 1.00 91.69 287 THR A CA 1
ATOM 2201 C C . THR A 1 287 ? -8.366 -25.863 19.741 1.00 91.69 287 THR A C 1
ATOM 2203 O O . THR A 1 287 ? -8.284 -24.715 19.320 1.00 91.69 287 THR A O 1
ATOM 2206 N N . ILE A 1 288 ? -9.536 -26.477 19.825 1.00 91.44 288 ILE A N 1
ATOM 2207 C CA . ILE A 1 288 ? -10.827 -25.815 19.662 1.00 91.44 288 ILE A CA 1
ATOM 2208 C C . ILE A 1 288 ? -11.303 -25.408 21.058 1.00 91.44 288 ILE A C 1
ATOM 2210 O O . ILE A 1 288 ? -11.623 -26.262 21.883 1.00 91.44 288 ILE A O 1
ATOM 2214 N N . ARG A 1 289 ? -11.358 -24.109 21.343 1.00 90.69 289 ARG A N 1
ATOM 2215 C CA . ARG A 1 289 ? -11.960 -23.569 22.562 1.00 90.69 289 ARG A CA 1
ATOM 2216 C C . ARG A 1 289 ? -13.435 -23.292 22.307 1.00 90.69 289 ARG A C 1
ATOM 2218 O O . ARG A 1 289 ? -13.787 -22.549 21.399 1.00 90.69 289 ARG A O 1
ATOM 2225 N N . ARG A 1 290 ? -14.305 -23.861 23.132 1.00 88.81 290 ARG A N 1
ATOM 2226 C CA . ARG A 1 290 ? -15.746 -23.609 23.144 1.00 88.81 290 ARG A CA 1
ATOM 2227 C C . ARG A 1 290 ? -16.112 -22.885 24.433 1.00 88.81 290 ARG A C 1
ATOM 2229 O O . ARG A 1 290 ? -15.975 -23.433 25.522 1.00 88.81 290 ARG A O 1
ATOM 2236 N N . VAL A 1 291 ? -16.585 -21.657 24.312 1.00 88.56 291 VAL A N 1
ATOM 2237 C CA . VAL A 1 291 ? -17.114 -20.847 25.408 1.00 88.56 291 VAL A CA 1
ATOM 2238 C C . VAL A 1 291 ? -18.634 -20.957 25.376 1.00 88.56 291 VAL A C 1
ATOM 2240 O O . VAL A 1 291 ? -19.265 -20.593 24.389 1.00 88.56 291 VAL A O 1
ATOM 2243 N N . VAL A 1 292 ? -19.226 -21.498 26.436 1.00 87.31 292 VAL A N 1
ATOM 2244 C CA . VAL A 1 292 ? -20.681 -21.595 26.597 1.00 87.31 292 VAL A CA 1
ATOM 2245 C C . VAL A 1 292 ? -21.155 -20.366 27.361 1.00 87.31 292 VAL A C 1
ATOM 2247 O O . VAL A 1 292 ? -20.597 -20.040 28.412 1.00 87.31 292 VAL A O 1
ATOM 2250 N N . LEU A 1 293 ? -22.175 -19.698 26.831 1.00 88.31 293 LEU A N 1
ATOM 2251 C CA . LEU A 1 293 ? -22.755 -18.476 27.379 1.00 88.31 293 LEU A CA 1
ATOM 2252 C C . LEU A 1 293 ? -24.048 -18.777 28.155 1.00 88.31 293 LEU A C 1
ATOM 2254 O O . LEU A 1 293 ? -24.729 -19.774 27.897 1.00 88.31 293 LEU A O 1
ATOM 2258 N N . SER A 1 294 ? -24.406 -17.910 29.103 1.00 86.12 294 SER A N 1
ATOM 2259 C CA . SER A 1 294 ? -25.598 -18.050 29.955 1.00 86.12 294 SER A CA 1
ATOM 2260 C C . SER A 1 294 ? -26.920 -18.020 29.178 1.00 86.12 294 SER A C 1
ATOM 2262 O O . SER A 1 294 ? -27.919 -18.573 29.635 1.00 86.12 294 SER A O 1
ATOM 2264 N N . ASN A 1 295 ? -26.915 -17.444 27.975 1.00 84.38 295 ASN A N 1
ATOM 2265 C CA . ASN A 1 295 ? -28.049 -17.402 27.051 1.00 84.38 295 ASN A CA 1
ATOM 2266 C C . ASN A 1 295 ? -28.237 -18.710 26.240 1.00 84.38 295 ASN A C 1
ATOM 2268 O O . ASN A 1 295 ? -29.126 -18.788 25.392 1.00 84.38 295 ASN A O 1
ATOM 2272 N N . GLY A 1 296 ? -27.407 -19.735 26.473 1.00 81.38 296 GLY A N 1
ATOM 2273 C CA . GLY A 1 296 ? -27.463 -21.026 25.779 1.00 81.38 296 GLY A CA 1
ATOM 2274 C C . GLY A 1 296 ? -26.714 -21.076 24.442 1.00 81.38 296 GLY A C 1
ATOM 2275 O O . GLY A 1 296 ? -26.671 -22.137 23.815 1.00 81.38 296 GLY A O 1
ATOM 2276 N N . GLN A 1 297 ? -26.099 -19.975 24.003 1.00 81.81 297 GLN A N 1
ATOM 2277 C CA . GLN A 1 297 ? -25.215 -19.961 22.838 1.00 81.81 297 GLN A CA 1
ATOM 2278 C C . GLN A 1 297 ? -23.825 -20.509 23.183 1.00 81.81 297 GLN A C 1
ATOM 2280 O O . GLN A 1 297 ? -23.402 -20.548 24.341 1.00 81.81 297 GLN A O 1
ATOM 2285 N N . ALA A 1 298 ? -23.098 -20.940 22.153 1.00 81.69 298 ALA A N 1
ATOM 2286 C CA . ALA A 1 298 ? -21.705 -21.338 22.277 1.00 81.69 298 ALA A CA 1
ATOM 2287 C C . ALA A 1 298 ? -20.855 -20.615 21.230 1.00 81.69 298 ALA A C 1
ATOM 2289 O O . ALA A 1 298 ? -21.153 -20.649 20.038 1.00 81.69 298 ALA A O 1
ATOM 2290 N N . VAL A 1 299 ? -19.780 -20.001 21.703 1.00 80.31 299 VAL A N 1
ATOM 2291 C CA . VAL A 1 299 ? -18.743 -19.319 20.931 1.00 80.31 299 VAL A CA 1
ATOM 2292 C C . VAL A 1 299 ? -17.603 -20.309 20.754 1.00 80.31 299 VAL A C 1
ATOM 2294 O O . VAL A 1 299 ? -17.156 -20.918 21.723 1.00 80.31 299 VAL A O 1
ATOM 2297 N N . VAL A 1 300 ? -17.138 -20.506 19.525 1.00 83.44 300 VAL A N 1
ATOM 2298 C CA . VAL A 1 300 ? -16.066 -21.462 19.227 1.00 83.44 300 VAL A CA 1
ATOM 2299 C C . VAL A 1 300 ? -14.906 -20.727 18.578 1.00 83.44 300 VAL A C 1
ATOM 2301 O O . VAL A 1 300 ? -15.089 -20.077 17.555 1.00 83.44 300 VAL A O 1
ATOM 2304 N N . SER A 1 301 ? -13.713 -20.851 19.152 1.00 79.94 301 SER A N 1
ATOM 2305 C CA . SER A 1 301 ? -12.471 -20.333 18.589 1.00 79.94 301 SER A CA 1
ATOM 2306 C C . SER A 1 301 ? -11.446 -21.447 18.408 1.00 79.94 301 SER A C 1
ATOM 2308 O O . SER A 1 301 ? -11.428 -22.445 19.129 1.00 79.94 301 SER A O 1
ATOM 2310 N N . LYS A 1 302 ? -10.592 -21.287 17.400 1.00 83.69 302 LYS A N 1
ATOM 2311 C CA . LYS A 1 302 ? -9.455 -22.166 17.141 1.00 83.69 302 LYS A CA 1
ATOM 2312 C C . LYS A 1 302 ? -8.213 -21.484 17.708 1.00 83.69 302 LYS A C 1
ATOM 2314 O O . LYS A 1 302 ? -7.943 -20.342 17.362 1.00 83.69 302 LYS A O 1
ATOM 2319 N N . ILE A 1 303 ? -7.489 -22.175 18.576 1.00 78.19 303 ILE A N 1
ATOM 2320 C CA . ILE A 1 303 ? -6.249 -21.717 19.200 1.00 78.19 303 ILE A CA 1
ATOM 2321 C C . ILE A 1 303 ? -5.121 -22.590 18.660 1.00 78.19 303 ILE A C 1
ATOM 2323 O O . ILE A 1 303 ? -5.218 -23.814 18.731 1.00 78.19 303 ILE A O 1
ATOM 2327 N N . ALA A 1 304 ? -4.086 -21.977 18.093 1.00 79.06 304 ALA A N 1
ATOM 2328 C CA . ALA A 1 304 ? -2.860 -22.656 17.689 1.00 79.06 304 ALA A CA 1
ATOM 2329 C C . ALA A 1 304 ? -1.718 -22.162 18.584 1.00 79.06 304 ALA A C 1
ATOM 2331 O O . ALA A 1 304 ? -1.560 -20.951 18.740 1.00 79.06 304 ALA A O 1
ATOM 2332 N N . ARG A 1 305 ? -0.987 -23.097 19.195 1.00 69.12 305 ARG A N 1
ATOM 2333 C CA . ARG A 1 305 ? 0.242 -22.849 19.955 1.00 69.12 305 ARG A CA 1
ATOM 2334 C C . ARG A 1 305 ? 1.353 -23.750 19.440 1.00 69.12 305 ARG A C 1
ATOM 2336 O O . ARG A 1 305 ? 1.025 -24.902 19.052 1.00 69.12 305 ARG A O 1
#

Foldseek 3Di:
DPPPVVVVVVVVVVPPPPVPLFDWPFDAQPVDPLAGQQFADLPVGGTDNAAAALQAKTKGKTQCPRGLCLVVLLDADDDDPLQFGGKFKKKKKWFPAAPAPPDPPQIQIDIDTWADSDSNRRMTTWTFNSQQQRVLVVRCVSQHADPVNPDGVSQDAQHKTKMFMKMWMATDHQEGPHSDTRVNRHDINGPRHMHMHDGHHNPDHFDKDFQLRQDPLPPADSRPNHDSCNVCVPTNSRIGIGYPVCSCVRRDDDPDLDDPPVWDFPDKWKAAPVRHTDDDDDPAAKIWIWTQTNVRDIRIDIDHD

pLDDT: mean 85.88, std 15.17, range [34.06, 98.38]

Radius of gyration: 24.35 Å; chains: 1; bounding box: 54×83×64 Å

Sequence (305 aa):
MKKITLIAAAVLASTTMASAQGTIGNPKDPNAEGKYIVAYDIKNNKWCDANPEIDETFVFAIDFTGTGFEDAMKTLPEPNRKNILGRSGAFDIYQDMNLNPDDEAAVAKADGRLFPIDREKNIYGMTVNLFQLITSRTNDSAFGPNADYSDYAVLKQGQNFSFADNVFAFGWTVDNPGGEWWSDIANPVQDVLKWDMAPYTGTKTGREFTYGDLHADDTECPLTGLDNGAFLSMVKDWGGYGTPADFEAATSGINNVAIDGTADIVATEYYDLMGRRVNGEIENGVTIRRVVLSNGQAVVSKIAR

Secondary structure (DSSP, 8-state):
--SSHHHHHHHSSSS-----PPP--SPBPTTSTT-B--BEETTTTEE-SS---TTS-EEEEEE-TTSTTHHHHHSPPPS-TT---EEEEEEEEEESS---SS-TT---EEEEE-EEEETTTTEEEEEE-HHHHHHHTT--GGG-B-TTSS-BGGGSTT---EEEEEEEEEEE-SS-TTSB-GGGT---EEEEEEEEPPPP-SS--PPP-BHHHHS-TTSPPSSTTS-HHHHHHHHTT-BTEE-GGGHHHHH-S-------TTSPEEEEEEEETTS-EESS--TTSEEEEEEEETTS-EEEEEEE-